Protein AF-A0A4Y2RY20-F1 (afdb_monomer_lite)

Structure (mmCIF, N/CA/C/O backbone):
data_AF-A0A4Y2RY20-F1
#
_entry.id   AF-A0A4Y2RY20-F1
#
loop_
_atom_site.group_PDB
_atom_site.id
_atom_site.type_symbol
_atom_site.label_atom_id
_atom_site.label_alt_id
_atom_site.label_comp_id
_atom_site.label_asym_id
_atom_site.label_entity_id
_atom_site.label_seq_id
_atom_site.pdbx_PDB_ins_code
_atom_site.Cartn_x
_atom_site.Cartn_y
_atom_site.Cartn_z
_atom_site.occupancy
_atom_site.B_iso_or_equiv
_atom_site.auth_seq_id
_atom_site.auth_comp_id
_atom_site.auth_asym_id
_atom_site.auth_atom_id
_atom_site.pdbx_PDB_model_num
ATOM 1 N N . MET A 1 1 ? 4.288 -1.264 4.527 1.00 90.38 1 MET A N 1
ATOM 2 C CA . MET A 1 1 ? 2.886 -1.504 4.934 1.00 90.38 1 MET A CA 1
ATOM 3 C C . MET A 1 1 ? 1.969 -1.221 3.755 1.00 90.38 1 MET A C 1
ATOM 5 O O . MET A 1 1 ? 2.211 -0.251 3.039 1.00 90.38 1 MET A O 1
ATOM 9 N N . LEU A 1 2 ? 0.969 -2.073 3.530 1.00 94.81 2 LEU A N 1
ATOM 10 C CA . LEU A 1 2 ? -0.092 -1.878 2.539 1.00 94.81 2 LEU A CA 1
ATOM 11 C C . LEU A 1 2 ? -1.432 -1.852 3.275 1.00 94.81 2 LEU A C 1
ATOM 13 O O . LEU A 1 2 ? -1.588 -2.555 4.266 1.00 94.81 2 LEU A O 1
ATOM 17 N N . GLY A 1 3 ? -2.389 -1.077 2.776 1.00 95.12 3 GLY A N 1
ATOM 18 C CA . GLY A 1 3 ? -3.746 -1.054 3.317 1.00 95.12 3 GLY A CA 1
ATOM 19 C C . GLY A 1 3 ? -4.757 -0.658 2.253 1.00 95.12 3 GLY A C 1
ATOM 20 O O . GLY A 1 3 ? -4.405 0.002 1.269 1.00 95.12 3 GLY A O 1
ATOM 21 N N . ALA A 1 4 ? -5.997 -1.099 2.411 1.00 95.81 4 ALA A N 1
ATOM 22 C CA . ALA A 1 4 ? -7.142 -0.725 1.585 1.00 95.81 4 ALA A CA 1
ATOM 23 C C . ALA A 1 4 ? -8.408 -0.722 2.442 1.00 95.81 4 ALA A C 1
ATOM 25 O O . ALA A 1 4 ? -8.401 -1.253 3.549 1.00 95.81 4 ALA A O 1
ATOM 26 N N . ASN A 1 5 ? -9.481 -0.135 1.922 1.00 94.94 5 ASN A N 1
ATOM 27 C CA . ASN A 1 5 ? -10.808 -0.300 2.492 1.00 94.94 5 ASN A CA 1
ATOM 28 C C . ASN A 1 5 ? -11.494 -1.569 1.953 1.00 94.94 5 ASN A C 1
ATOM 30 O O . ASN A 1 5 ? -11.115 -2.115 0.915 1.00 94.94 5 ASN A O 1
ATOM 34 N N . MET A 1 6 ? -12.542 -2.000 2.654 1.00 94.00 6 MET A N 1
ATOM 35 C CA . MET A 1 6 ? -13.281 -3.228 2.346 1.00 94.00 6 MET A CA 1
ATOM 36 C C . MET A 1 6 ? -13.921 -3.224 0.952 1.00 94.00 6 MET A C 1
ATOM 38 O O . MET A 1 6 ? -13.935 -4.251 0.283 1.00 94.00 6 MET A O 1
ATOM 42 N N . THR A 1 7 ? -14.398 -2.068 0.475 1.00 91.38 7 THR A N 1
ATOM 43 C CA . THR A 1 7 ? -14.981 -1.945 -0.874 1.00 91.38 7 THR A CA 1
ATOM 44 C C . THR A 1 7 ? -13.935 -1.999 -1.989 1.00 91.38 7 THR A C 1
ATOM 46 O O . THR A 1 7 ? -14.285 -2.054 -3.161 1.00 91.38 7 THR A O 1
ATOM 49 N N . GLY A 1 8 ? -12.644 -1.982 -1.651 1.00 91.75 8 GLY A N 1
ATOM 50 C CA . GLY A 1 8 ? -11.529 -2.077 -2.587 1.00 91.75 8 GLY A CA 1
ATOM 51 C C . GLY A 1 8 ? -11.156 -0.773 -3.293 1.00 91.75 8 GLY A C 1
ATOM 52 O O . GLY A 1 8 ? -9.989 -0.640 -3.665 1.00 91.75 8 GLY A O 1
ATOM 53 N N . HIS A 1 9 ? -12.087 0.181 -3.406 1.00 90.75 9 HIS A N 1
ATOM 54 C CA . HIS A 1 9 ? -11.918 1.452 -4.126 1.00 90.75 9 HIS A CA 1
ATOM 55 C C . HIS A 1 9 ? -10.827 2.357 -3.546 1.00 90.75 9 HIS A C 1
ATOM 57 O O . HIS A 1 9 ? -10.185 3.116 -4.270 1.00 90.75 9 HIS A O 1
ATOM 63 N N . GLN A 1 10 ? -10.605 2.310 -2.230 1.00 93.50 10 GLN A N 1
ATOM 64 C CA . GLN A 1 10 ? -9.591 3.132 -1.585 1.00 93.50 10 GLN A CA 1
ATOM 65 C C . GLN A 1 10 ? -8.396 2.282 -1.181 1.00 93.50 10 GLN A C 1
ATOM 67 O O . GLN A 1 10 ? -8.481 1.405 -0.323 1.00 93.50 10 GLN A O 1
ATOM 72 N N . LYS A 1 11 ? -7.238 2.619 -1.744 1.00 95.50 11 LYS A N 1
ATOM 73 C CA . LYS A 1 11 ? -5.944 2.070 -1.346 1.00 95.50 11 LYS A CA 1
ATOM 74 C C . LYS A 1 11 ? -5.188 3.123 -0.544 1.00 95.50 11 LYS A C 1
ATOM 76 O O . LYS A 1 11 ? -5.109 4.286 -0.939 1.00 95.50 11 LYS A O 1
ATOM 81 N N . LEU A 1 12 ? -4.637 2.726 0.598 1.00 94.88 12 LEU A N 1
ATOM 82 C CA . LEU A 1 12 ? -3.721 3.573 1.348 1.00 94.88 12 LEU A CA 1
ATOM 83 C C . LEU A 1 12 ? -2.380 3.636 0.622 1.00 94.88 12 LEU A C 1
ATOM 85 O O . LEU A 1 12 ? -1.919 2.651 0.035 1.00 94.88 12 LEU A O 1
ATOM 89 N N . LYS A 1 13 ? -1.753 4.809 0.700 1.00 94.81 13 LYS A N 1
ATOM 90 C CA . LYS A 1 13 ? -0.417 5.042 0.164 1.00 94.81 13 LYS A CA 1
ATOM 91 C C . LYS A 1 13 ? 0.562 4.059 0.827 1.00 94.81 13 LYS A C 1
ATOM 93 O O . LYS A 1 13 ? 0.587 4.002 2.058 1.00 94.81 13 LYS A O 1
ATOM 98 N N . PRO A 1 14 ? 1.341 3.271 0.061 1.00 95.88 14 PRO A N 1
ATOM 99 C CA . PRO A 1 14 ? 2.291 2.330 0.642 1.00 95.88 14 PRO A CA 1
ATOM 100 C C . PRO A 1 14 ? 3.293 3.022 1.557 1.00 95.88 14 PRO A C 1
ATOM 102 O O . PRO A 1 14 ? 3.792 4.091 1.216 1.00 95.88 14 PRO A O 1
ATOM 105 N N . LEU A 1 15 ? 3.637 2.374 2.667 1.00 96.00 15 LEU A N 1
ATOM 106 C CA . LEU A 1 15 ? 4.779 2.752 3.498 1.00 96.00 15 LEU A CA 1
ATOM 107 C C . LEU A 1 15 ? 5.978 1.860 3.171 1.00 96.00 15 LEU A C 1
ATOM 109 O O . LEU A 1 15 ? 5.889 0.634 3.304 1.00 96.00 15 LEU A O 1
ATOM 113 N N . VAL A 1 16 ? 7.093 2.478 2.792 1.00 95.56 16 VAL A N 1
ATOM 114 C CA . VAL A 1 16 ? 8.383 1.840 2.514 1.00 95.56 16 VAL A CA 1
ATOM 115 C C . VAL A 1 16 ? 9.371 2.218 3.613 1.00 95.56 16 VAL A C 1
ATOM 117 O O . VAL A 1 16 ? 9.541 3.395 3.910 1.00 95.56 16 VAL A O 1
ATOM 120 N N . VAL A 1 17 ? 10.045 1.227 4.198 1.00 94.94 17 VAL A N 1
ATOM 121 C CA . VAL A 1 17 ? 11.107 1.457 5.187 1.00 94.94 17 VAL A CA 1
ATOM 122 C C . VAL A 1 17 ? 12.454 1.130 4.552 1.00 94.94 17 VAL A C 1
ATOM 124 O O . VAL A 1 17 ? 12.669 0.006 4.096 1.00 94.94 17 VAL A O 1
ATOM 127 N N . GLY A 1 18 ? 13.352 2.110 4.485 1.00 93.94 18 GLY A N 1
ATOM 128 C CA . GLY A 1 18 ? 14.710 1.930 3.967 1.00 93.94 18 GLY A CA 1
ATOM 129 C C . GLY A 1 18 ? 15.788 2.104 5.037 1.00 93.94 18 GLY A C 1
ATOM 130 O O . GLY A 1 18 ? 15.498 2.427 6.183 1.00 93.94 18 GLY A O 1
ATOM 131 N N . ARG A 1 19 ? 17.060 1.896 4.668 1.00 91.38 19 ARG A N 1
ATOM 132 C CA . ARG A 1 19 ? 18.196 2.005 5.613 1.00 91.38 19 ARG A CA 1
ATOM 133 C C . ARG A 1 19 ? 18.652 3.430 5.881 1.00 91.38 19 ARG A C 1
ATOM 135 O O . ARG A 1 19 ? 19.180 3.714 6.950 1.00 91.38 19 ARG A O 1
ATOM 142 N N . SER A 1 20 ? 18.517 4.294 4.884 1.00 90.31 20 SER A N 1
ATOM 143 C CA . SER A 1 20 ? 19.047 5.655 4.912 1.00 90.31 20 SER A CA 1
ATOM 144 C C . SER A 1 20 ? 17.904 6.651 4.972 1.00 90.31 20 SER A C 1
ATOM 146 O O . SER A 1 20 ? 16.900 6.455 4.293 1.00 90.31 20 SER A O 1
ATOM 148 N N . GLU A 1 21 ? 18.085 7.734 5.720 1.00 85.44 21 GLU A N 1
ATOM 149 C CA . GLU A 1 21 ? 17.124 8.841 5.778 1.00 85.44 21 GLU A CA 1
ATOM 150 C C . GLU A 1 21 ? 16.896 9.460 4.400 1.00 85.44 21 GLU A C 1
ATOM 152 O O . GLU A 1 21 ? 15.773 9.545 3.914 1.00 85.44 21 GLU A O 1
ATOM 157 N N . ILE A 1 22 ? 18.000 9.809 3.734 1.00 85.50 22 ILE A N 1
ATOM 158 C CA . ILE A 1 22 ? 18.004 10.423 2.410 1.00 85.50 22 ILE A CA 1
ATOM 159 C C . ILE A 1 22 ? 18.940 9.605 1.515 1.00 85.50 22 ILE A C 1
ATOM 161 O O . ILE A 1 22 ? 20.130 9.907 1.386 1.00 85.50 22 ILE A O 1
ATOM 165 N N . PRO A 1 23 ? 18.439 8.517 0.905 1.00 88.38 23 PRO A N 1
ATOM 166 C CA . PRO A 1 23 ? 19.171 7.789 -0.118 1.00 88.38 23 PRO A CA 1
ATOM 167 C C . PRO A 1 23 ? 19.642 8.743 -1.219 1.00 88.38 23 PRO A C 1
ATOM 169 O O . PRO A 1 23 ? 18.878 9.585 -1.684 1.00 88.38 23 PRO A O 1
ATOM 172 N N . ARG A 1 24 ? 20.872 8.565 -1.719 1.00 88.81 24 ARG A N 1
ATOM 173 C CA . ARG A 1 24 ? 21.436 9.418 -2.790 1.00 88.81 24 ARG A CA 1
ATOM 174 C C . ARG A 1 24 ? 20.514 9.544 -4.011 1.00 88.81 24 ARG A C 1
ATOM 176 O O . ARG A 1 24 ? 20.433 10.606 -4.618 1.00 88.81 24 ARG A O 1
ATOM 183 N N . CYS A 1 25 ? 19.780 8.480 -4.339 1.00 88.81 25 CYS A N 1
ATOM 184 C CA . CYS A 1 25 ? 18.824 8.462 -5.449 1.00 88.81 25 CYS A CA 1
ATOM 185 C C . CYS A 1 25 ? 17.572 9.340 -5.241 1.00 88.81 25 CYS A C 1
ATOM 187 O O . CYS A 1 25 ? 16.826 9.544 -6.196 1.00 88.81 25 CYS A O 1
ATOM 189 N N . PHE A 1 26 ? 17.338 9.878 -4.038 1.00 89.06 26 PHE A N 1
ATOM 190 C CA . PHE A 1 26 ? 16.243 10.814 -3.748 1.00 89.06 26 PHE A CA 1
ATOM 191 C C . PHE A 1 26 ? 16.654 12.280 -3.904 1.00 89.06 26 PHE A C 1
ATOM 193 O O . PHE A 1 26 ? 15.811 13.162 -3.752 1.00 89.06 26 PHE A O 1
ATOM 200 N N . LYS A 1 27 ? 17.920 12.575 -4.229 1.00 85.56 27 LYS A N 1
ATOM 201 C CA . LYS A 1 27 ? 18.372 13.954 -4.446 1.00 85.56 27 LYS A CA 1
ATOM 202 C C . LYS A 1 27 ? 17.482 14.643 -5.493 1.00 85.56 27 LYS A C 1
ATOM 204 O O . LYS A 1 27 ? 17.311 14.136 -6.600 1.00 85.56 27 LYS A O 1
ATOM 209 N N . GLY A 1 28 ? 16.897 15.783 -5.120 1.00 81.38 28 GLY A N 1
ATOM 210 C CA . GLY A 1 28 ? 15.990 16.565 -5.970 1.00 81.38 28 GLY A CA 1
ATOM 211 C C . GLY A 1 28 ? 14.544 16.051 -6.054 1.00 81.38 28 GLY A C 1
ATOM 212 O O . GLY A 1 28 ? 13.738 16.646 -6.767 1.00 81.38 28 GLY A O 1
ATOM 213 N N . ALA A 1 29 ? 14.178 14.978 -5.345 1.00 79.56 29 ALA A N 1
ATOM 214 C CA . ALA A 1 29 ? 12.787 14.542 -5.255 1.00 79.56 29 ALA A CA 1
ATOM 215 C C . ALA A 1 29 ? 12.015 15.455 -4.288 1.00 79.56 29 ALA A C 1
ATOM 217 O O . ALA A 1 29 ? 12.302 15.479 -3.096 1.00 79.56 29 ALA A O 1
ATOM 218 N N . LYS A 1 30 ? 11.029 16.204 -4.800 1.00 74.94 30 LYS A N 1
ATOM 219 C CA . LYS A 1 30 ? 10.181 17.083 -3.973 1.00 74.94 30 LYS A CA 1
ATOM 220 C C . LYS A 1 30 ? 9.113 16.307 -3.201 1.00 74.94 30 LYS A C 1
ATOM 222 O O . LYS A 1 30 ? 8.825 16.645 -2.065 1.00 74.94 30 LYS A O 1
ATOM 227 N N . ASN A 1 31 ? 8.548 15.270 -3.820 1.00 82.94 31 ASN A N 1
ATOM 228 C CA . ASN A 1 31 ? 7.517 14.415 -3.240 1.00 82.94 31 ASN A CA 1
ATOM 229 C C . ASN A 1 31 ? 7.736 12.966 -3.681 1.00 82.94 31 ASN A C 1
ATOM 231 O O . ASN A 1 31 ? 8.028 12.707 -4.850 1.00 82.94 31 ASN A O 1
ATOM 235 N N . LEU A 1 32 ? 7.579 12.024 -2.752 1.00 87.44 32 LEU A N 1
ATOM 236 C CA . LEU A 1 32 ? 7.589 10.594 -3.051 1.00 87.44 32 LEU A CA 1
ATOM 237 C C . LEU A 1 32 ? 6.159 10.093 -3.276 1.00 87.44 32 LEU A C 1
ATOM 239 O O . LEU A 1 32 ? 5.221 10.500 -2.588 1.00 87.44 32 LEU A O 1
ATOM 243 N N . GLU A 1 33 ? 5.999 9.163 -4.216 1.00 90.88 33 GLU A N 1
ATOM 244 C CA . GLU A 1 33 ? 4.719 8.500 -4.515 1.00 90.88 33 GLU A CA 1
ATOM 245 C C . GLU A 1 33 ? 4.288 7.510 -3.418 1.00 90.88 33 GLU A C 1
ATOM 247 O O . GLU A 1 33 ? 3.153 7.043 -3.394 1.00 90.88 33 GLU A O 1
ATOM 252 N N . VAL A 1 34 ? 5.177 7.243 -2.461 1.00 94.38 34 VAL A N 1
ATOM 253 C CA . VAL A 1 34 ? 4.955 6.418 -1.267 1.00 94.38 34 VAL A CA 1
ATOM 254 C C . VAL A 1 34 ? 5.216 7.240 -0.007 1.00 94.38 34 VAL A C 1
ATOM 25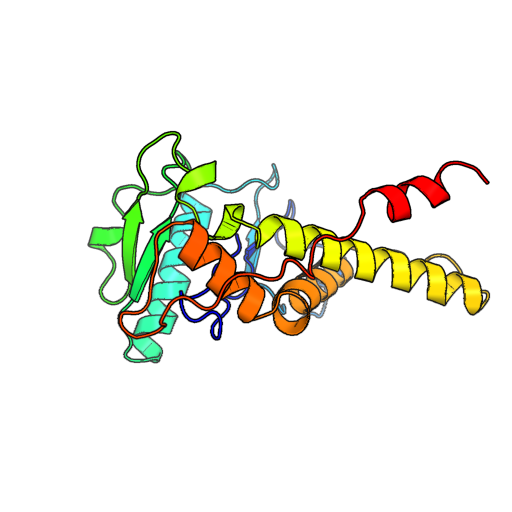6 O O . VAL A 1 34 ? 5.788 8.331 -0.076 1.00 94.38 34 VAL A O 1
ATOM 259 N N . ASP A 1 35 ? 4.797 6.726 1.140 1.00 94.31 35 ASP A N 1
ATOM 260 C CA . ASP A 1 35 ? 5.351 7.153 2.418 1.00 94.31 35 ASP A CA 1
ATOM 261 C C . ASP A 1 35 ? 6.675 6.429 2.651 1.00 94.31 35 ASP A C 1
ATOM 263 O O . ASP A 1 35 ? 6.809 5.246 2.333 1.00 94.31 35 ASP A O 1
ATOM 267 N N . TYR A 1 36 ? 7.667 7.148 3.166 1.00 94.25 36 TYR A N 1
ATOM 268 C CA . TYR A 1 36 ? 9.003 6.618 3.399 1.00 94.25 36 TYR A CA 1
ATOM 269 C C . TYR A 1 36 ? 9.436 6.906 4.831 1.00 94.25 36 TYR A C 1
ATOM 271 O O . TYR A 1 36 ? 9.300 8.036 5.302 1.00 94.25 36 TYR A O 1
ATOM 279 N N . ASP A 1 37 ? 9.966 5.887 5.495 1.00 94.06 37 ASP A N 1
ATOM 280 C CA . ASP A 1 37 ? 10.635 6.027 6.783 1.00 94.06 37 ASP A CA 1
ATOM 281 C C . ASP A 1 37 ? 11.958 5.257 6.784 1.00 94.06 37 ASP A C 1
ATOM 283 O O . ASP A 1 37 ? 12.252 4.487 5.862 1.00 94.06 37 ASP A O 1
ATOM 287 N N . LEU A 1 38 ? 12.769 5.467 7.816 1.00 93.12 38 LEU A N 1
ATOM 288 C CA . LEU A 1 38 ? 14.082 4.847 7.924 1.00 93.12 38 LEU A CA 1
ATOM 289 C C . LEU A 1 38 ? 14.186 3.919 9.126 1.00 93.12 38 LEU A C 1
ATOM 291 O O . LEU A 1 38 ? 13.691 4.188 10.216 1.00 93.12 38 LEU A O 1
ATOM 295 N N . ASN A 1 39 ? 14.937 2.845 8.935 1.00 92.19 39 ASN A N 1
ATOM 296 C CA . ASN A 1 39 ? 15.442 2.014 10.006 1.00 92.19 39 ASN A CA 1
ATOM 297 C C . ASN A 1 39 ? 16.728 1.335 9.542 1.00 92.19 39 ASN A C 1
ATOM 299 O O . ASN A 1 39 ? 16.758 0.778 8.447 1.00 92.19 39 ASN A O 1
ATOM 303 N N . LYS A 1 40 ? 17.775 1.291 10.374 1.00 88.50 40 LYS A N 1
ATOM 304 C CA . LYS A 1 40 ? 19.069 0.676 10.006 1.00 88.50 40 LYS A CA 1
ATOM 305 C C . LYS A 1 40 ? 18.926 -0.772 9.511 1.00 88.50 40 LYS A C 1
ATOM 307 O O . LYS A 1 40 ? 19.698 -1.207 8.660 1.00 88.50 40 LYS A O 1
ATOM 312 N N . LYS A 1 41 ? 17.920 -1.495 10.014 1.00 89.50 41 LYS A N 1
ATOM 313 C CA . LYS A 1 41 ? 17.593 -2.881 9.642 1.00 89.50 41 LYS A CA 1
ATOM 314 C C . LYS A 1 41 ? 16.524 -3.011 8.535 1.00 89.50 41 LYS A C 1
ATOM 316 O O . LYS A 1 41 ? 16.217 -4.126 8.139 1.00 89.50 41 LYS A O 1
ATOM 321 N N . SER A 1 42 ? 15.956 -1.909 8.033 1.00 87.31 42 SER A N 1
ATOM 322 C CA . SER A 1 42 ? 14.877 -1.878 7.017 1.00 87.31 42 SER A CA 1
ATOM 323 C C . SER A 1 42 ? 13.591 -2.646 7.354 1.00 87.31 42 SER A C 1
ATOM 325 O O . SER A 1 42 ? 12.819 -2.996 6.466 1.00 87.31 42 SER A O 1
ATOM 327 N N . TRP A 1 43 ? 13.347 -2.916 8.628 1.00 89.00 43 TRP A N 1
ATOM 328 C CA . TRP A 1 43 ? 12.121 -3.534 9.137 1.00 89.00 43 TRP A CA 1
ATOM 329 C C . TRP A 1 43 ? 11.216 -2.513 9.845 1.00 89.00 43 TRP A C 1
ATOM 331 O O . TRP A 1 43 ? 11.661 -1.422 10.227 1.00 89.00 43 TRP A O 1
ATOM 341 N N . MET A 1 44 ? 9.938 -2.870 9.987 1.00 89.62 44 MET A N 1
ATOM 342 C CA . MET A 1 44 ? 8.943 -2.085 10.722 1.00 89.62 44 MET A CA 1
ATOM 343 C C . MET A 1 44 ? 9.318 -1.986 12.207 1.00 89.62 44 MET A C 1
ATOM 345 O O . MET A 1 44 ? 9.966 -2.878 12.742 1.00 89.62 44 MET A O 1
ATOM 349 N N . THR A 1 45 ? 8.911 -0.907 12.872 1.00 91.38 45 THR A N 1
ATOM 350 C CA . THR A 1 45 ? 8.980 -0.765 14.336 1.00 91.38 45 THR A CA 1
ATOM 351 C C . THR A 1 45 ? 7.696 -0.133 14.850 1.00 91.38 45 THR A C 1
ATOM 353 O O . THR A 1 45 ? 6.973 0.504 14.080 1.00 91.38 45 THR A O 1
ATOM 356 N N . SER A 1 46 ? 7.461 -0.229 16.159 1.00 89.12 46 SER A N 1
ATOM 357 C CA . SER A 1 46 ? 6.357 0.462 16.838 1.00 89.12 46 SER A CA 1
ATOM 358 C C . SER A 1 46 ? 6.354 1.963 16.601 1.00 89.12 46 SER A C 1
ATOM 360 O O . SER A 1 46 ? 5.318 2.507 16.235 1.00 89.12 46 SER A O 1
ATOM 362 N N . GLY A 1 47 ? 7.510 2.625 16.693 1.00 90.56 47 GLY A N 1
ATOM 363 C CA . GLY A 1 47 ? 7.611 4.061 16.420 1.00 90.56 47 GLY A CA 1
ATOM 364 C C . GLY A 1 47 ? 7.270 4.433 14.971 1.00 90.56 47 GLY A C 1
ATOM 365 O O . GLY A 1 47 ? 6.585 5.426 14.732 1.00 90.56 47 GLY A O 1
ATOM 366 N N . ILE A 1 48 ? 7.694 3.621 13.993 1.00 92.50 48 ILE A N 1
ATOM 367 C CA . ILE A 1 48 ? 7.353 3.847 12.578 1.00 92.50 48 ILE A CA 1
ATOM 368 C C . ILE A 1 48 ? 5.854 3.619 12.350 1.00 92.50 48 ILE A C 1
ATOM 370 O O . ILE A 1 48 ? 5.207 4.408 11.658 1.00 92.50 48 ILE A O 1
ATOM 374 N N . CYS A 1 49 ? 5.290 2.566 12.947 1.00 91.56 49 CYS A N 1
ATOM 375 C CA . CYS A 1 49 ? 3.860 2.294 12.880 1.00 91.56 49 CYS A CA 1
ATOM 376 C C . CYS A 1 49 ? 3.047 3.435 13.507 1.00 91.56 49 CYS A C 1
ATOM 378 O O . CYS A 1 49 ? 2.116 3.929 12.875 1.00 91.56 49 CYS A O 1
ATOM 380 N N . GLU A 1 50 ? 3.428 3.910 14.697 1.00 91.06 50 GLU A N 1
ATOM 381 C CA . GLU A 1 50 ? 2.757 5.019 15.383 1.00 91.06 50 GLU A CA 1
ATOM 382 C C . GLU A 1 50 ? 2.755 6.285 14.527 1.00 91.06 50 GLU A C 1
ATOM 384 O O . GLU A 1 50 ? 1.705 6.885 14.295 1.00 91.06 50 GLU A O 1
ATOM 389 N N . LYS A 1 51 ? 3.915 6.657 13.978 1.00 92.38 51 LYS A N 1
ATOM 390 C CA . LYS A 1 51 ? 4.042 7.817 13.091 1.00 92.38 51 LYS A CA 1
ATOM 391 C C . LYS A 1 51 ? 3.165 7.689 11.843 1.00 92.38 51 LYS A C 1
ATOM 393 O O . LYS A 1 51 ? 2.575 8.676 11.398 1.00 92.38 51 LYS A O 1
ATOM 398 N N . TRP A 1 52 ? 3.060 6.487 11.278 1.00 94.19 52 TRP A N 1
ATOM 399 C CA . TRP A 1 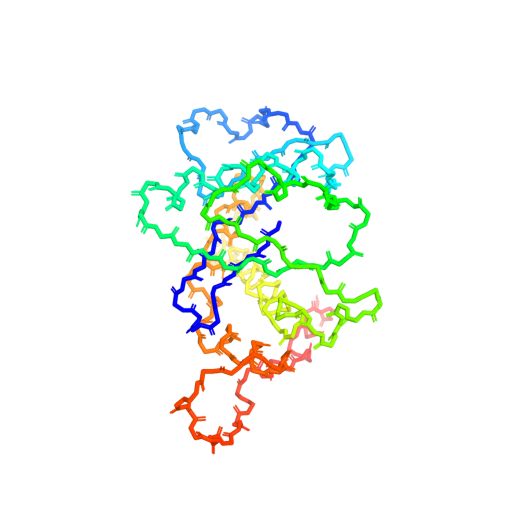52 ? 2.202 6.230 10.125 1.00 94.19 52 TRP A CA 1
ATOM 400 C C . TRP A 1 52 ? 0.710 6.347 10.471 1.00 94.19 52 TRP A C 1
ATOM 402 O O . TRP A 1 52 ? -0.019 7.031 9.751 1.00 94.19 52 TRP A O 1
ATOM 412 N N . VAL A 1 53 ? 0.263 5.777 11.595 1.00 93.44 53 VAL A N 1
ATOM 413 C CA . VAL A 1 53 ? -1.134 5.892 12.054 1.00 93.44 53 VAL A CA 1
ATOM 414 C C . VAL A 1 53 ? -1.484 7.343 12.393 1.00 93.44 53 VAL A C 1
ATOM 416 O O . VAL A 1 53 ? -2.517 7.838 11.956 1.00 93.44 53 VAL A O 1
ATOM 419 N N . GLN A 1 54 ? -0.600 8.090 13.060 1.00 93.06 54 GLN A N 1
ATOM 420 C CA . GLN A 1 54 ? -0.809 9.522 13.323 1.00 93.06 54 GLN A CA 1
ATOM 421 C C . GLN A 1 54 ? -0.942 10.345 12.033 1.00 93.06 54 GLN A C 1
ATOM 423 O O . GLN A 1 54 ? -1.695 11.321 11.972 1.00 93.06 54 GLN A O 1
ATOM 428 N N . LYS A 1 55 ? -0.214 9.973 10.975 1.00 94.38 55 LYS A N 1
ATOM 429 C CA . LYS A 1 55 ? -0.368 10.599 9.659 1.00 94.38 55 LYS A CA 1
ATOM 430 C C . LYS A 1 55 ? -1.723 10.260 9.035 1.00 94.38 55 LYS A C 1
ATOM 432 O O . LYS A 1 55 ? -2.355 11.143 8.452 1.00 94.38 55 LYS A O 1
ATOM 437 N N . LEU A 1 56 ? -2.166 9.009 9.161 1.00 94.75 56 LEU A N 1
ATOM 438 C CA . LEU A 1 56 ? -3.487 8.578 8.714 1.00 94.75 56 LEU A CA 1
ATOM 439 C C . LEU A 1 56 ? -4.598 9.324 9.465 1.00 94.75 56 LEU A C 1
ATOM 441 O O . LEU A 1 56 ? -5.510 9.829 8.822 1.00 94.75 56 LEU A O 1
ATOM 445 N N . GLU A 1 57 ? -4.476 9.486 10.781 1.00 94.94 57 GLU A N 1
ATOM 446 C CA . GLU A 1 57 ? -5.394 10.257 11.627 1.00 94.94 57 GLU A CA 1
ATOM 447 C C . GLU A 1 57 ? -5.544 11.698 11.142 1.00 94.94 57 GLU A C 1
ATOM 449 O O . GLU A 1 57 ? -6.654 12.147 10.872 1.00 94.94 57 GLU A O 1
ATOM 454 N N . LYS A 1 58 ? -4.430 12.411 10.927 1.00 95.50 58 LYS A N 1
ATOM 455 C CA . LYS A 1 58 ? -4.461 13.784 10.391 1.00 95.50 58 LYS A CA 1
ATOM 456 C C . LYS A 1 58 ? -5.198 13.862 9.056 1.00 95.50 58 LYS A C 1
ATOM 458 O O . LYS A 1 58 ? -5.956 14.800 8.823 1.00 95.50 58 LYS A O 1
ATOM 463 N N . ARG A 1 59 ? -4.994 12.868 8.187 1.00 95.75 59 ARG A N 1
ATOM 464 C CA . ARG A 1 59 ? -5.709 12.767 6.913 1.00 95.75 59 ARG A CA 1
ATOM 465 C C . ARG A 1 59 ? -7.206 12.524 7.130 1.00 95.75 59 ARG A C 1
ATOM 467 O O . ARG A 1 59 ? -8.008 13.173 6.474 1.00 95.75 59 ARG A O 1
ATOM 474 N N . MET A 1 60 ? -7.585 11.625 8.036 1.00 96.81 60 MET A N 1
ATOM 475 C CA . MET A 1 60 ? -8.991 11.320 8.321 1.00 96.81 60 MET A CA 1
ATOM 476 C C . MET A 1 60 ? -9.723 12.500 8.971 1.00 96.81 60 MET A C 1
ATOM 478 O O . MET A 1 60 ? -10.877 12.754 8.634 1.00 96.81 60 MET A O 1
ATOM 482 N N . ILE A 1 61 ? -9.042 13.270 9.825 1.00 96.69 61 ILE A N 1
ATOM 483 C CA . ILE A 1 61 ? -9.546 14.542 10.360 1.00 96.69 61 ILE A CA 1
ATOM 484 C C . ILE A 1 61 ? -9.798 15.534 9.219 1.00 96.69 61 ILE A C 1
ATOM 486 O O . ILE A 1 61 ? -10.883 16.101 9.142 1.00 96.69 61 ILE A O 1
ATOM 490 N N . ALA A 1 62 ? -8.830 15.719 8.315 1.00 97.31 62 ALA A N 1
ATOM 491 C CA . ALA A 1 62 ? -8.966 16.638 7.182 1.00 97.31 62 ALA A CA 1
ATOM 492 C C . ALA A 1 62 ? -10.073 16.220 6.195 1.00 97.31 62 ALA A C 1
ATOM 494 O O . ALA A 1 62 ? -10.711 17.072 5.589 1.00 97.31 62 ALA A O 1
ATOM 495 N N . GLU A 1 63 ? -10.315 14.915 6.050 1.00 96.38 63 GLU A N 1
ATOM 496 C CA . GLU A 1 63 ? -11.409 14.354 5.247 1.00 96.38 63 GLU A CA 1
ATOM 497 C C . GLU A 1 63 ? -12.756 14.320 6.004 1.00 96.38 63 GLU A C 1
ATOM 499 O O . GLU A 1 63 ? -13.734 13.803 5.466 1.00 96.38 63 GLU A O 1
ATOM 504 N N . CYS A 1 64 ? -12.826 14.823 7.247 1.00 96.75 64 CYS A N 1
ATOM 505 C CA . CYS A 1 64 ? -14.002 14.740 8.126 1.00 96.75 64 CYS A CA 1
ATOM 506 C C . CYS A 1 64 ? -14.580 13.316 8.233 1.00 96.75 64 CYS A C 1
ATOM 508 O O . CYS A 1 64 ? -15.792 13.115 8.322 1.00 96.75 64 CYS A O 1
ATOM 510 N N . ARG A 1 65 ? -13.705 12.307 8.217 1.00 95.94 65 ARG A N 1
ATOM 511 C CA . ARG A 1 65 ? -14.074 10.896 8.099 1.00 95.94 65 ARG A CA 1
ATOM 512 C C . ARG A 1 65 ? -13.625 10.110 9.317 1.00 95.94 65 ARG A C 1
ATOM 514 O O . ARG A 1 65 ? -12.523 10.327 9.809 1.00 95.94 65 ARG A O 1
ATOM 521 N N . LYS A 1 66 ? -14.453 9.169 9.773 1.00 96.31 66 LYS A N 1
ATOM 522 C CA . LYS A 1 66 ? -14.074 8.181 10.789 1.00 96.31 66 LYS A CA 1
ATOM 523 C C . LYS A 1 66 ? -13.890 6.810 10.154 1.00 96.31 66 LYS A C 1
ATOM 525 O O . LYS A 1 66 ? -14.678 6.433 9.288 1.00 96.31 66 LYS A O 1
ATOM 530 N N . ILE A 1 67 ? -12.858 6.082 10.566 1.00 95.25 67 ILE A N 1
ATOM 531 C CA . ILE A 1 67 ? -12.555 4.743 10.057 1.00 95.25 67 ILE A CA 1
ATOM 532 C C . ILE A 1 67 ? -12.202 3.782 11.193 1.00 95.25 67 ILE A C 1
ATOM 534 O O . ILE A 1 67 ? -11.610 4.175 12.197 1.00 95.25 67 ILE A O 1
ATOM 538 N N . ALA A 1 68 ? -12.512 2.506 10.978 1.00 93.81 68 ALA A N 1
ATOM 539 C CA . ALA A 1 68 ? -11.943 1.399 11.731 1.00 93.81 68 ALA A CA 1
ATOM 540 C C . ALA A 1 68 ? -10.735 0.852 10.958 1.00 93.81 68 ALA A C 1
ATOM 542 O O . ALA A 1 68 ? -10.868 0.467 9.792 1.00 93.81 68 ALA A O 1
ATOM 543 N N . LEU A 1 69 ? -9.562 0.836 11.585 1.00 93.81 69 LEU A N 1
ATOM 544 C CA . LEU A 1 69 ? -8.347 0.262 11.024 1.00 93.81 69 LEU A CA 1
ATOM 545 C C . LEU A 1 69 ? -8.116 -1.116 11.645 1.00 93.81 69 LEU A C 1
ATOM 547 O O . LEU A 1 69 ? -7.949 -1.236 12.851 1.00 93.81 69 LEU A O 1
ATOM 551 N N . VAL A 1 70 ? -8.089 -2.160 10.820 1.00 91.44 70 VAL A N 1
ATOM 552 C CA . VAL A 1 70 ? -7.789 -3.524 11.276 1.00 91.44 70 VAL A CA 1
ATOM 553 C C . VAL A 1 70 ? -6.325 -3.841 10.998 1.00 91.44 70 VAL A C 1
ATOM 555 O O . VAL A 1 70 ? -5.877 -3.738 9.853 1.00 91.44 70 VAL A O 1
ATOM 558 N N . VAL A 1 71 ? -5.595 -4.239 12.037 1.00 88.75 71 VAL A N 1
ATOM 559 C CA . VAL A 1 71 ? -4.157 -4.535 11.992 1.00 88.75 71 VAL A CA 1
ATOM 560 C C . VAL A 1 71 ? -3.896 -5.908 12.615 1.00 88.75 71 VAL A C 1
ATOM 562 O O . VAL A 1 71 ? -4.635 -6.363 13.491 1.00 88.75 71 VAL A O 1
ATOM 565 N N . ASP A 1 72 ? -2.861 -6.605 12.156 1.00 85.12 72 ASP A N 1
ATOM 566 C CA . ASP A 1 72 ? -2.382 -7.812 12.820 1.00 85.12 72 ASP A CA 1
ATOM 567 C C . ASP A 1 72 ? -1.890 -7.529 14.238 1.00 85.12 72 ASP A C 1
ATOM 569 O O . ASP A 1 72 ? -1.453 -6.434 14.581 1.00 85.12 72 ASP A O 1
ATOM 573 N N . ASN A 1 73 ? -1.949 -8.549 15.089 1.00 80.94 73 ASN A N 1
ATOM 574 C CA . ASN A 1 73 ? -1.383 -8.493 16.432 1.00 80.94 73 ASN A CA 1
ATOM 575 C C . ASN A 1 73 ? 0.109 -8.841 16.386 1.00 80.94 73 ASN A C 1
ATOM 577 O O . ASN A 1 73 ? 0.538 -9.918 16.804 1.00 80.94 73 ASN A O 1
ATOM 581 N N . CYS A 1 74 ? 0.871 -7.914 15.810 1.00 79.1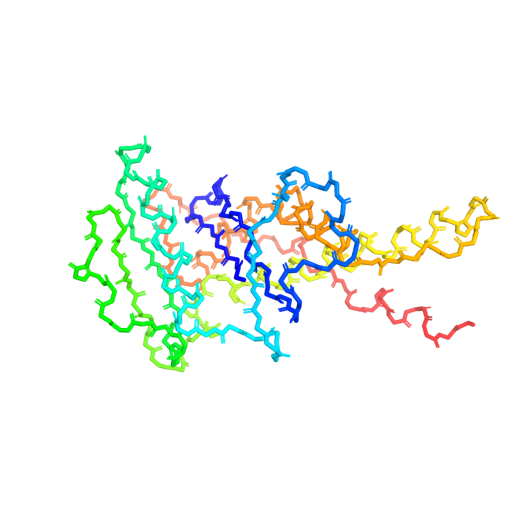9 74 CYS A N 1
ATOM 582 C CA . CYS A 1 74 ? 2.326 -7.932 15.727 1.00 79.19 74 CYS A CA 1
ATOM 583 C C . CYS A 1 74 ? 2.928 -7.104 16.882 1.00 79.19 74 CYS A C 1
ATOM 585 O O . CYS A 1 74 ? 2.388 -6.037 17.193 1.00 79.19 74 CYS A O 1
ATOM 587 N N . PRO A 1 75 ? 4.035 -7.533 17.521 1.00 73.44 75 PRO A N 1
ATOM 588 C CA . PRO A 1 75 ? 4.691 -6.774 18.597 1.00 73.44 75 PRO A CA 1
ATOM 589 C C . PRO A 1 75 ? 5.084 -5.343 18.206 1.00 73.44 75 PRO A C 1
ATOM 591 O O . PRO A 1 75 ? 5.146 -4.450 19.048 1.00 73.44 75 PRO A O 1
ATOM 594 N N . GLU A 1 76 ? 5.341 -5.119 16.921 1.00 71.62 76 GLU A N 1
ATOM 595 C CA . GLU A 1 76 ? 5.656 -3.829 16.326 1.00 71.62 76 GLU A CA 1
ATOM 596 C C . GLU A 1 76 ? 4.440 -2.902 16.212 1.00 71.62 76 GLU A C 1
ATOM 598 O O . GLU A 1 76 ? 4.595 -1.785 15.724 1.00 71.62 76 GLU A O 1
ATOM 603 N N . HIS A 1 77 ? 3.245 -3.304 16.651 1.00 70.56 77 HIS A N 1
ATOM 604 C CA . HIS A 1 77 ? 2.094 -2.412 16.713 1.00 70.56 77 HIS A CA 1
ATOM 605 C C . HIS A 1 77 ? 1.864 -1.868 18.132 1.00 70.56 77 HIS A C 1
ATOM 607 O O . HIS A 1 77 ? 1.776 -2.633 19.098 1.00 70.56 77 HIS A O 1
ATOM 613 N N . PRO A 1 78 ? 1.773 -0.536 18.295 1.00 70.25 78 PRO A N 1
ATOM 614 C CA . PRO A 1 78 ? 1.592 0.088 19.600 1.00 70.25 78 PRO A CA 1
ATOM 615 C C . PRO A 1 78 ? 0.187 -0.177 20.159 1.00 70.25 78 PRO A C 1
ATOM 617 O O . PRO A 1 78 ? -0.810 0.350 19.668 1.00 70.25 78 PRO A O 1
ATOM 620 N N . LYS A 1 79 ? 0.105 -0.946 21.250 1.00 68.56 79 LYS A N 1
ATOM 621 C CA . LYS A 1 79 ? -1.169 -1.366 21.865 1.00 68.56 79 LYS A CA 1
ATOM 622 C C . LYS A 1 79 ? -2.032 -0.215 22.406 1.00 68.56 79 LYS A C 1
ATOM 624 O O . LYS A 1 79 ? -3.240 -0.377 22.528 1.00 68.56 79 LYS A O 1
ATOM 629 N N . GLU A 1 80 ? -1.441 0.945 22.694 1.00 67.94 80 GLU A N 1
ATOM 630 C CA . GLU A 1 80 ? -2.113 2.075 23.363 1.00 67.94 80 GLU 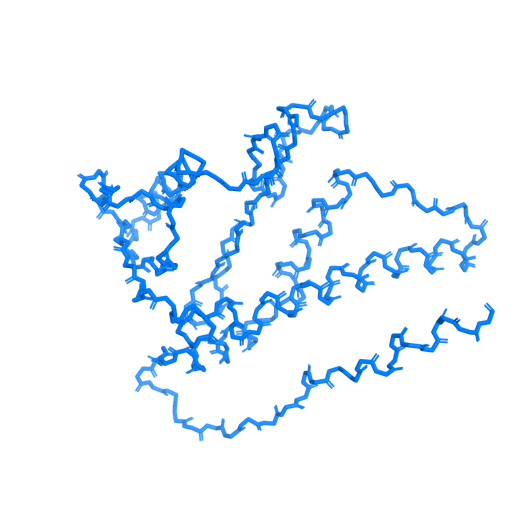A CA 1
ATOM 631 C C . GLU A 1 80 ? -2.339 3.299 22.463 1.00 67.94 80 GLU A C 1
ATOM 633 O O . GLU A 1 80 ? -2.722 4.368 22.939 1.00 67.94 80 GLU A O 1
ATOM 638 N N . ILE A 1 81 ? -2.131 3.180 21.149 1.00 74.56 81 ILE A N 1
ATOM 639 C CA . ILE A 1 81 ? -2.227 4.339 20.251 1.00 74.56 81 ILE A CA 1
ATOM 640 C C . ILE A 1 81 ? -3.632 4.959 20.209 1.00 74.56 81 ILE A C 1
ATOM 642 O O . ILE A 1 81 ? -3.756 6.178 20.101 1.00 74.56 81 ILE A O 1
ATOM 646 N N . ASN A 1 82 ? -4.675 4.142 20.400 1.00 71.25 82 ASN A N 1
ATOM 647 C CA . ASN A 1 82 ? -6.082 4.549 20.357 1.00 71.25 82 ASN A CA 1
ATOM 648 C C . ASN A 1 82 ? -6.424 5.710 21.302 1.00 71.25 82 ASN A C 1
ATOM 650 O O . ASN A 1 82 ? -7.275 6.526 20.967 1.00 71.25 82 ASN A O 1
ATOM 654 N N . GLN A 1 83 ? -5.746 5.841 22.448 1.00 72.12 83 GLN A N 1
ATOM 655 C CA . GLN A 1 83 ? -6.023 6.920 23.410 1.00 72.12 83 GLN A CA 1
ATOM 656 C C . GLN A 1 83 ? -5.734 8.323 22.845 1.00 72.12 83 GLN A C 1
ATOM 658 O O . GLN A 1 83 ? -6.203 9.322 23.386 1.00 72.12 83 GLN A O 1
ATOM 663 N N . LYS A 1 84 ? -4.964 8.409 21.753 1.00 77.88 84 LYS A N 1
ATOM 664 C CA . LYS A 1 84 ? -4.557 9.662 21.106 1.00 77.88 84 LYS A CA 1
ATOM 665 C C . LYS A 1 84 ? -5.316 9.950 19.803 1.00 77.88 84 LYS A C 1
ATOM 667 O O . LYS A 1 84 ? -5.080 10.998 19.202 1.00 77.88 84 LYS A O 1
ATOM 672 N N . LEU A 1 85 ? -6.184 9.043 19.345 1.00 88.12 85 LEU A N 1
ATOM 673 C CA . LEU A 1 85 ? -6.855 9.119 18.041 1.00 88.12 85 LEU A CA 1
ATOM 674 C C . LEU A 1 85 ? -8.344 9.455 18.210 1.00 88.12 85 LEU A C 1
ATOM 676 O O . LEU A 1 85 ? -8.995 8.997 19.145 1.00 88.12 85 LEU A O 1
ATOM 680 N N . LYS A 1 86 ? -8.892 10.271 17.305 1.00 91.69 86 LYS A N 1
ATOM 681 C CA . LYS A 1 86 ? -10.305 10.689 17.294 1.00 91.69 86 LYS A CA 1
ATOM 682 C C . LYS A 1 86 ? -11.073 10.116 16.105 1.00 91.69 86 LYS A C 1
ATOM 684 O O . LYS A 1 86 ? -12.265 9.822 16.228 1.00 91.69 86 LYS A O 1
ATOM 689 N N . ASN A 1 87 ? -10.414 10.000 14.955 1.00 95.25 87 ASN A N 1
ATOM 690 C CA . ASN A 1 87 ? -11.038 9.633 13.687 1.00 95.25 87 ASN A CA 1
ATOM 691 C C . ASN A 1 87 ? -10.616 8.247 13.183 1.00 95.25 87 ASN A C 1
ATOM 693 O O . ASN A 1 87 ? -11.331 7.647 12.383 1.00 95.25 87 ASN A O 1
ATOM 697 N N . VAL A 1 88 ? -9.496 7.719 13.658 1.00 94.81 88 VAL A N 1
ATOM 698 C CA . VAL A 1 88 ? -9.032 6.356 13.414 1.00 94.81 88 VAL A CA 1
ATOM 699 C C . VAL A 1 88 ? -9.205 5.547 14.696 1.00 94.81 88 VAL A C 1
ATOM 701 O O . VAL A 1 88 ? -8.751 5.954 15.762 1.00 94.81 88 VAL A O 1
ATOM 704 N N . THR A 1 89 ? -9.882 4.408 14.600 1.00 93.06 89 THR A N 1
ATOM 705 C CA . THR A 1 89 ? -10.000 3.437 15.694 1.00 93.06 89 THR A CA 1
ATOM 706 C C . THR A 1 89 ? -9.332 2.137 15.279 1.00 93.06 89 THR A C 1
ATOM 708 O O . THR A 1 89 ? -9.773 1.506 14.317 1.00 93.06 89 THR A O 1
ATOM 711 N N . ASP A 1 90 ? -8.292 1.733 16.002 1.00 88.62 90 ASP A N 1
ATOM 712 C CA . ASP A 1 90 ? -7.510 0.543 15.684 1.00 88.62 90 ASP A CA 1
ATOM 713 C C . ASP A 1 90 ? -8.091 -0.701 16.361 1.00 88.62 90 ASP A C 1
ATOM 715 O O . ASP A 1 90 ? -8.352 -0.714 17.569 1.00 88.62 90 ASP A O 1
ATOM 719 N N . PHE A 1 91 ? -8.237 -1.767 15.577 1.00 88.94 91 PHE A N 1
ATOM 720 C CA . PHE A 1 91 ? -8.659 -3.094 16.004 1.00 88.94 91 PHE A CA 1
ATOM 721 C C . PHE A 1 91 ? -7.565 -4.110 15.685 1.00 88.94 91 PHE A C 1
ATOM 723 O O . PHE A 1 91 ? -7.149 -4.259 14.533 1.00 88.94 91 PHE A O 1
ATOM 730 N N . TYR A 1 92 ? -7.133 -4.841 16.708 1.00 87.94 92 TYR A N 1
ATOM 731 C CA . TYR A 1 92 ? -6.126 -5.885 16.577 1.00 87.94 92 TYR A CA 1
ATOM 732 C C . TYR A 1 92 ? -6.776 -7.245 16.357 1.00 87.94 92 TYR A C 1
ATOM 734 O O . TYR A 1 92 ? -7.659 -7.654 17.112 1.00 87.94 92 TYR A O 1
ATOM 742 N N . LEU A 1 93 ? -6.317 -7.963 15.333 1.00 88.19 93 LEU A N 1
ATOM 743 C CA . LEU A 1 93 ? -6.726 -9.347 15.107 1.00 88.19 93 LEU A CA 1
ATOM 744 C C . LEU A 1 93 ? -6.216 -10.266 16.232 1.00 88.19 93 LEU A C 1
ATOM 746 O O . LEU A 1 93 ? -5.178 -9.990 16.829 1.00 88.19 93 LEU A O 1
ATOM 750 N N . PRO A 1 94 ? -6.878 -11.397 16.521 1.00 85.56 94 PRO A N 1
ATOM 751 C CA . PRO A 1 94 ? -6.357 -12.362 17.484 1.00 85.56 94 PRO A CA 1
ATOM 752 C C . PRO A 1 94 ? -4.971 -12.886 17.082 1.00 85.56 94 PRO A C 1
ATOM 754 O O . PRO A 1 94 ? -4.633 -12.984 15.898 1.00 85.56 94 PRO A O 1
ATOM 757 N N . GLN A 1 95 ? -4.157 -13.264 18.068 1.00 81.31 95 GLN A N 1
ATOM 758 C CA . GLN A 1 95 ? -2.821 -13.800 17.803 1.00 81.31 95 GLN A CA 1
ATOM 759 C C . GLN A 1 95 ? -2.888 -15.055 16.913 1.00 81.31 95 GLN A C 1
ATOM 761 O O . GLN A 1 95 ? -3.818 -15.850 17.023 1.00 81.31 95 GLN A O 1
ATOM 766 N N . ASN A 1 96 ? -1.896 -15.238 16.035 1.00 79.25 96 ASN A N 1
ATOM 767 C CA . ASN A 1 96 ? -1.773 -16.390 15.126 1.00 79.25 96 ASN A CA 1
ATOM 768 C C . ASN A 1 96 ? -2.927 -16.567 14.119 1.00 79.25 96 ASN A C 1
ATOM 770 O O . ASN A 1 96 ? -3.065 -17.634 13.523 1.00 79.25 96 ASN A O 1
ATOM 774 N N . THR A 1 97 ? -3.746 -15.535 13.890 1.00 79.75 97 THR A N 1
ATOM 775 C CA . THR A 1 97 ? -4.851 -15.594 12.915 1.00 79.75 97 THR A CA 1
ATOM 776 C C . THR A 1 97 ? -4.579 -14.848 11.614 1.00 79.75 97 THR A C 1
ATOM 778 O O . THR A 1 97 ? -5.401 -14.911 10.704 1.00 79.75 97 THR A O 1
ATOM 781 N N . THR A 1 98 ? -3.418 -14.198 11.493 1.00 77.25 98 THR A N 1
ATOM 782 C CA . THR A 1 98 ? -2.999 -13.360 10.360 1.00 77.25 98 THR A CA 1
ATOM 783 C C . THR A 1 98 ? -3.325 -13.978 8.998 1.00 77.25 98 THR A C 1
ATOM 785 O O . THR A 1 98 ? -4.059 -13.389 8.212 1.00 77.25 98 THR A O 1
ATOM 788 N N . SER A 1 99 ? -2.903 -15.220 8.749 1.00 78.75 99 SER A N 1
ATOM 789 C CA . SER A 1 99 ? -3.121 -15.889 7.458 1.00 78.75 99 SER A CA 1
ATOM 790 C C . SER A 1 99 ? -4.591 -16.121 7.096 1.00 78.75 99 SER A C 1
ATOM 792 O O . SER A 1 99 ? -4.898 -16.309 5.923 1.00 78.75 99 SER A O 1
ATOM 794 N N . LYS A 1 100 ? -5.496 -16.130 8.083 1.00 83.38 100 LYS A N 1
ATOM 795 C CA . LYS A 1 100 ? -6.930 -16.379 7.890 1.00 83.38 100 LYS A CA 1
ATOM 796 C C . LYS A 1 100 ? -7.749 -15.094 7.936 1.00 83.38 100 LYS A C 1
ATOM 798 O O . LYS A 1 100 ? -8.615 -14.904 7.091 1.00 83.38 100 LYS A O 1
ATOM 803 N N . LEU A 1 101 ? -7.478 -14.222 8.901 1.00 88.31 101 LEU A N 1
ATOM 804 C CA . LEU A 1 101 ? -8.324 -13.070 9.205 1.00 88.31 101 LEU A CA 1
ATOM 805 C C . LEU A 1 101 ? -7.779 -11.746 8.670 1.00 88.31 101 LEU A C 1
ATOM 807 O O . LEU A 1 101 ? -8.512 -10.764 8.674 1.00 88.31 101 LEU A O 1
ATOM 811 N N . GLN A 1 102 ? -6.527 -11.679 8.204 1.00 91.31 102 GLN A N 1
ATOM 812 C CA . GLN A 1 102 ? -5.975 -10.439 7.662 1.00 91.31 102 GLN A CA 1
ATOM 813 C C . GLN A 1 102 ? -6.249 -10.338 6.154 1.00 91.31 102 GLN A C 1
ATOM 815 O O . GLN A 1 102 ? -5.661 -11.088 5.369 1.00 91.31 102 GLN A O 1
ATOM 820 N N . PRO A 1 103 ? -7.063 -9.364 5.694 1.00 92.62 103 PRO A N 1
ATOM 821 C CA . PRO A 1 103 ? -7.384 -9.222 4.273 1.00 92.62 103 PRO A CA 1
ATOM 822 C C . PRO A 1 103 ? -6.149 -9.049 3.389 1.00 92.62 103 PRO A C 1
ATOM 824 O O . PRO A 1 103 ? -6.115 -9.504 2.251 1.00 92.62 103 PRO A O 1
ATOM 827 N N . MET A 1 104 ? -5.100 -8.394 3.892 1.00 94.62 104 MET A N 1
ATOM 828 C CA . MET A 1 104 ? -3.894 -8.170 3.092 1.00 94.62 104 MET A CA 1
ATOM 829 C C . MET A 1 104 ? -3.152 -9.477 2.768 1.00 94.62 104 MET A C 1
ATOM 831 O O . MET A 1 104 ? -2.581 -9.589 1.677 1.00 94.62 104 MET A O 1
ATOM 835 N N . ASP A 1 105 ? -3.230 -10.477 3.648 1.00 93.12 105 ASP A N 1
ATOM 836 C CA . ASP A 1 105 ? -2.652 -11.807 3.433 1.00 93.12 105 ASP A CA 1
ATOM 837 C C . ASP A 1 105 ? -3.565 -12.740 2.629 1.00 93.12 105 ASP A C 1
ATOM 839 O O . ASP A 1 105 ? -3.079 -13.674 1.995 1.00 93.12 105 ASP A O 1
ATOM 843 N N . GLN A 1 106 ? -4.855 -12.413 2.503 1.00 92.75 106 GLN A N 1
ATOM 844 C CA . GLN A 1 106 ? -5.834 -13.142 1.682 1.00 92.75 106 GLN A CA 1
ATOM 845 C C . GLN A 1 106 ? -5.725 -12.875 0.167 1.00 92.75 106 GLN A C 1
ATOM 847 O O . GLN A 1 106 ? -6.698 -12.988 -0.583 1.00 92.75 106 GLN A O 1
ATOM 852 N N . GLY A 1 107 ? -4.539 -12.498 -0.317 1.00 91.50 107 GLY A N 1
ATOM 853 C CA . GLY A 1 107 ? -4.235 -12.385 -1.748 1.00 91.50 107 GLY A CA 1
ATOM 854 C C . GLY A 1 107 ? -3.734 -11.019 -2.210 1.00 91.50 107 GLY A C 1
ATOM 855 O O . GLY A 1 107 ? -3.058 -10.964 -3.240 1.00 91.50 107 GLY A O 1
ATOM 856 N N . VAL A 1 108 ? -3.961 -9.933 -1.462 1.00 95.44 108 VAL A N 1
ATOM 857 C CA . VAL A 1 108 ? -3.490 -8.589 -1.853 1.00 95.44 108 VAL A CA 1
ATOM 858 C C . VAL A 1 108 ? -1.964 -8.535 -1.912 1.00 95.44 108 VAL A C 1
ATOM 860 O O . VAL A 1 108 ? -1.401 -8.101 -2.917 1.00 95.44 108 VAL A O 1
ATOM 863 N N . ILE A 1 109 ? -1.274 -9.015 -0.872 1.00 95.00 109 ILE A N 1
ATOM 864 C CA . ILE A 1 109 ? 0.195 -9.025 -0.822 1.00 95.00 109 ILE A CA 1
ATOM 865 C C . ILE A 1 109 ? 0.782 -9.942 -1.904 1.00 95.00 109 ILE A C 1
ATOM 867 O O . ILE A 1 109 ? 1.772 -9.573 -2.542 1.00 95.00 109 ILE A O 1
ATOM 871 N N . LYS A 1 110 ? 0.173 -11.114 -2.142 1.00 95.25 110 LYS A N 1
ATOM 872 C CA . LYS A 1 110 ? 0.588 -12.046 -3.207 1.00 95.25 110 LYS A CA 1
ATOM 873 C C . LYS A 1 110 ? 0.509 -11.364 -4.576 1.00 95.25 110 LYS A C 1
ATOM 875 O O . LYS A 1 110 ? 1.523 -11.291 -5.269 1.00 95.25 110 LYS A O 1
ATOM 880 N N . ASN A 1 111 ? -0.650 -10.801 -4.920 1.00 96.75 111 ASN A N 1
ATOM 881 C CA . ASN A 1 111 ? -0.865 -10.099 -6.188 1.00 96.75 111 ASN A CA 1
ATOM 882 C C . ASN A 1 111 ? 0.077 -8.906 -6.346 1.00 96.75 111 ASN A C 1
ATOM 884 O O . ASN A 1 111 ? 0.752 -8.775 -7.365 1.00 96.75 111 ASN A O 1
ATOM 888 N N . PHE A 1 112 ? 0.210 -8.079 -5.308 1.00 97.75 112 PHE A N 1
ATOM 889 C CA . PHE A 1 112 ? 1.137 -6.952 -5.309 1.00 97.75 112 PHE A CA 1
ATOM 890 C C . PHE A 1 112 ? 2.575 -7.378 -5.649 1.00 97.75 112 PHE A C 1
ATOM 892 O O . PHE A 1 112 ? 3.212 -6.772 -6.513 1.00 97.75 112 PHE A O 1
ATOM 899 N N . LYS A 1 113 ? 3.087 -8.443 -5.012 1.00 96.69 113 LYS A N 1
ATOM 900 C CA . LYS A 1 113 ? 4.438 -8.969 -5.278 1.00 96.69 113 LYS A CA 1
ATOM 901 C C . LYS A 1 113 ? 4.585 -9.464 -6.718 1.00 96.69 113 LYS A C 1
ATOM 903 O O . LYS A 1 113 ? 5.626 -9.217 -7.329 1.00 96.69 113 LYS A O 1
ATOM 908 N N . ILE A 1 114 ? 3.570 -10.144 -7.255 1.00 97.50 114 ILE A N 1
ATOM 909 C CA . ILE A 1 114 ? 3.557 -10.625 -8.645 1.00 97.50 114 ILE A CA 1
ATOM 910 C C . ILE A 1 114 ? 3.621 -9.439 -9.609 1.00 97.50 114 ILE A C 1
ATOM 912 O O . ILE A 1 114 ? 4.519 -9.386 -10.449 1.00 97.50 114 ILE A O 1
ATOM 916 N N . HIS A 1 115 ? 2.740 -8.451 -9.453 1.00 98.06 115 HIS A N 1
ATOM 917 C CA . HIS A 1 115 ? 2.696 -7.280 -10.327 1.00 98.06 115 HIS A CA 1
ATOM 918 C C . HIS A 1 115 ? 3.974 -6.449 -10.264 1.00 98.06 115 HIS A C 1
ATOM 920 O O . HIS A 1 115 ? 4.522 -6.090 -11.308 1.00 98.06 115 HIS A O 1
ATOM 926 N N . TYR A 1 116 ? 4.507 -6.217 -9.062 1.00 97.62 116 TYR A N 1
ATOM 927 C CA . TYR A 1 116 ? 5.794 -5.550 -8.893 1.00 97.62 116 TYR A CA 1
ATOM 928 C C . TYR A 1 116 ? 6.901 -6.275 -9.670 1.00 97.62 116 TYR A C 1
ATOM 930 O O . TYR A 1 116 ? 7.578 -5.665 -10.496 1.00 97.62 116 TYR A O 1
ATOM 938 N N . ARG A 1 117 ? 7.050 -7.594 -9.488 1.00 97.00 117 ARG A N 1
ATOM 939 C CA . ARG A 1 117 ? 8.053 -8.385 -10.222 1.00 97.00 117 ARG A CA 1
ATOM 940 C C . ARG A 1 117 ? 7.829 -8.331 -11.731 1.00 97.00 117 ARG A C 1
ATOM 942 O O . ARG A 1 117 ? 8.787 -8.136 -12.472 1.00 97.00 117 ARG A O 1
ATOM 949 N N . LYS A 1 118 ? 6.578 -8.429 -12.185 1.00 96.75 118 LYS A N 1
ATOM 950 C CA . LYS A 1 118 ? 6.218 -8.357 -13.607 1.00 96.75 118 LYS A CA 1
ATOM 951 C C . LYS A 1 118 ? 6.620 -7.016 -14.221 1.00 96.75 118 LYS A C 1
ATOM 953 O O . LYS A 1 118 ? 7.164 -6.993 -15.321 1.00 96.75 118 LYS A O 1
ATOM 958 N N . ARG A 1 119 ? 6.405 -5.899 -13.516 1.00 96.12 119 ARG A N 1
ATOM 959 C CA . ARG A 1 119 ? 6.862 -4.566 -13.949 1.00 96.12 119 ARG A CA 1
ATOM 960 C C . ARG A 1 119 ? 8.376 -4.509 -14.098 1.00 96.12 119 ARG A C 1
ATOM 962 O O . ARG A 1 119 ? 8.872 -4.048 -15.120 1.00 96.12 119 ARG A O 1
ATOM 969 N N . ILE A 1 120 ? 9.098 -5.021 -13.107 1.00 95.69 120 ILE A N 1
ATOM 970 C CA . ILE A 1 120 ? 10.562 -5.054 -13.109 1.00 95.69 120 ILE A CA 1
ATOM 971 C C . ILE A 1 120 ? 11.102 -5.884 -14.281 1.00 95.69 120 ILE A C 1
ATOM 973 O O . ILE A 1 120 ? 11.952 -5.401 -15.027 1.00 95.69 120 ILE A O 1
ATOM 977 N N . VAL A 1 121 ? 10.577 -7.096 -14.482 1.00 95.62 121 VAL A N 1
ATOM 978 C CA . VAL A 1 121 ? 10.990 -7.991 -15.575 1.00 95.62 121 VAL A CA 1
ATOM 979 C C . VAL A 1 121 ? 10.692 -7.369 -16.937 1.00 95.62 121 VAL A C 1
ATOM 981 O O . VAL A 1 121 ? 11.576 -7.336 -17.787 1.00 95.62 121 VAL A O 1
ATOM 984 N N . ARG A 1 122 ? 9.501 -6.789 -17.131 1.00 95.06 122 ARG A N 1
ATOM 985 C CA . ARG A 1 122 ? 9.154 -6.105 -18.387 1.00 95.06 122 ARG A CA 1
ATOM 986 C C . ARG A 1 122 ? 10.118 -4.973 -18.723 1.00 95.06 122 ARG A C 1
ATOM 988 O O . ARG A 1 122 ? 10.538 -4.883 -19.864 1.00 95.06 122 ARG A O 1
ATOM 995 N N . LYS A 1 123 ? 10.532 -4.156 -17.746 1.00 94.06 123 LYS A N 1
ATOM 996 C CA . LYS A 1 123 ? 11.522 -3.087 -17.988 1.00 94.06 123 LYS A CA 1
ATOM 997 C C . LYS A 1 123 ? 12.858 -3.639 -18.485 1.00 94.06 123 LYS A C 1
ATOM 999 O O . LYS A 1 123 ? 13.504 -3.005 -19.310 1.00 94.06 123 LYS A O 1
ATOM 1004 N N . VAL A 1 124 ? 13.274 -4.804 -17.987 1.00 94.00 124 VAL A N 1
ATOM 1005 C CA . VAL A 1 124 ? 14.496 -5.470 -18.456 1.00 94.00 124 VAL A CA 1
ATOM 1006 C C . VAL A 1 124 ? 14.308 -6.012 -19.871 1.00 94.00 124 VAL A C 1
ATOM 1008 O O . VAL A 1 124 ? 15.155 -5.743 -20.713 1.00 94.00 124 VAL A O 1
ATOM 1011 N N . ILE A 1 125 ? 13.202 -6.709 -20.146 1.00 95.06 125 ILE A N 1
ATOM 1012 C CA . ILE A 1 125 ? 12.894 -7.251 -21.480 1.00 95.06 125 ILE A CA 1
ATOM 1013 C C . ILE A 1 125 ? 12.838 -6.129 -22.520 1.00 95.06 125 ILE A C 1
ATOM 1015 O O . ILE A 1 125 ? 13.548 -6.195 -23.513 1.00 95.06 125 ILE A O 1
ATOM 1019 N N . THR A 1 126 ? 12.104 -5.048 -22.248 1.00 95.69 126 THR A N 1
ATOM 1020 C CA . THR A 1 126 ? 12.001 -3.902 -23.162 1.00 95.69 126 THR A CA 1
ATOM 1021 C C . THR A 1 126 ? 13.354 -3.233 -23.413 1.00 95.69 126 THR A C 1
ATOM 1023 O O . THR A 1 126 ? 13.608 -2.767 -24.518 1.00 95.69 126 THR A O 1
ATOM 1026 N N . ALA A 1 127 ? 14.251 -3.177 -22.424 1.00 94.62 127 ALA A N 1
ATOM 1027 C CA . ALA A 1 127 ? 15.604 -2.673 -22.659 1.00 94.62 127 ALA A CA 1
ATOM 1028 C C . ALA A 1 127 ? 16.392 -3.601 -23.599 1.00 94.62 127 ALA A C 1
ATOM 1030 O O . ALA A 1 127 ? 17.042 -3.117 -24.519 1.00 94.62 127 ALA A O 1
ATOM 1031 N N . LEU A 1 128 ? 16.291 -4.920 -23.404 1.00 94.38 128 LEU A N 1
ATOM 1032 C CA . LEU A 1 128 ? 16.954 -5.912 -24.255 1.00 94.38 128 LEU A CA 1
ATOM 1033 C C . LEU A 1 128 ? 16.430 -5.879 -25.697 1.00 94.38 128 LEU A C 1
ATOM 1035 O O . LEU A 1 128 ? 17.232 -5.846 -26.623 1.00 94.38 128 LEU A O 1
ATOM 1039 N N . GLU A 1 129 ? 15.111 -5.820 -25.890 1.00 96.06 129 GLU A N 1
ATOM 1040 C CA . GLU A 1 129 ? 14.473 -5.717 -27.215 1.00 96.06 129 GLU A CA 1
ATOM 1041 C C . GLU A 1 129 ? 14.914 -4.457 -27.973 1.00 96.06 129 GLU A C 1
ATOM 1043 O O . GLU A 1 129 ? 15.076 -4.480 -29.189 1.00 96.06 129 GLU A O 1
ATOM 1048 N N . ASN A 1 130 ? 15.174 -3.367 -27.246 1.00 96.25 130 ASN A N 1
ATOM 1049 C CA . ASN A 1 130 ? 15.670 -2.114 -27.810 1.00 96.25 130 ASN A CA 1
ATOM 1050 C C . ASN A 1 130 ? 17.208 -2.049 -27.909 1.00 96.25 130 ASN A C 1
ATOM 1052 O O . ASN A 1 130 ? 17.753 -0.971 -28.146 1.00 96.25 130 ASN A O 1
ATOM 1056 N N . ASN A 1 131 ? 17.920 -3.166 -27.708 1.00 94.56 131 ASN A N 1
ATOM 1057 C CA . ASN A 1 131 ? 19.389 -3.239 -27.684 1.00 94.56 131 ASN A CA 1
ATOM 1058 C C . ASN A 1 131 ? 20.044 -2.252 -26.693 1.00 94.56 131 ASN A C 1
ATOM 1060 O O . ASN A 1 131 ? 21.150 -1.756 -26.909 1.00 94.56 131 ASN A O 1
ATOM 1064 N N . GLN A 1 132 ? 19.359 -1.948 -25.590 1.00 93.81 132 GLN A N 1
ATOM 1065 C CA . GLN A 1 132 ? 19.846 -1.080 -24.523 1.00 93.81 132 GLN A CA 1
ATOM 1066 C C . GLN A 1 132 ? 20.480 -1.897 -23.395 1.00 93.81 132 GLN A C 1
ATOM 1068 O O . GLN A 1 132 ? 20.124 -3.045 -23.124 1.00 93.81 132 GLN A O 1
ATOM 1073 N N . SER A 1 133 ? 21.405 -1.273 -22.664 1.00 90.94 133 SER A N 1
ATOM 1074 C CA . SER A 1 133 ? 21.969 -1.874 -21.455 1.00 90.94 133 SER A CA 1
ATOM 1075 C C . SER A 1 133 ? 20.884 -2.137 -20.403 1.00 90.94 133 SER A C 1
ATOM 1077 O O . SER A 1 133 ? 19.946 -1.348 -20.261 1.00 90.94 133 SER A O 1
ATOM 1079 N N . ARG A 1 134 ? 21.054 -3.198 -19.604 1.00 88.75 134 ARG A N 1
ATOM 1080 C CA . ARG A 1 134 ? 20.122 -3.557 -18.525 1.00 88.75 134 ARG A CA 1
ATOM 1081 C C . ARG A 1 134 ? 19.851 -2.357 -17.597 1.00 88.75 134 ARG A C 1
ATOM 1083 O O . ARG A 1 134 ? 20.807 -1.773 -17.076 1.00 88.75 134 ARG A O 1
ATOM 1090 N N . PRO A 1 135 ? 18.577 -2.024 -17.310 1.00 89.81 135 PRO A N 1
ATOM 1091 C CA . PRO A 1 135 ? 18.248 -0.881 -16.470 1.00 89.81 135 PRO A CA 1
ATOM 1092 C C . PRO A 1 135 ? 18.772 -1.075 -15.042 1.00 89.81 135 PRO A C 1
ATOM 1094 O O . PRO A 1 135 ? 18.607 -2.136 -14.431 1.00 89.81 135 PRO A O 1
ATOM 1097 N N . LYS A 1 136 ? 19.396 -0.028 -14.491 1.00 88.12 136 LYS A N 1
ATOM 1098 C CA . LYS A 1 136 ? 19.857 0.003 -13.096 1.00 88.12 136 LYS A CA 1
ATOM 1099 C C . LYS A 1 136 ? 18.702 0.373 -12.170 1.00 88.12 136 LYS A C 1
ATOM 1101 O O . LYS A 1 136 ? 18.480 1.545 -11.876 1.00 88.12 136 LYS A O 1
ATOM 1106 N N . ILE A 1 137 ? 18.027 -0.646 -11.650 1.00 90.31 137 ILE A N 1
ATOM 1107 C CA . ILE A 1 137 ? 16.889 -0.463 -10.747 1.00 90.31 137 ILE A CA 1
ATOM 1108 C C . ILE A 1 137 ? 17.378 -0.056 -9.359 1.00 90.31 137 ILE A C 1
ATOM 1110 O O . ILE A 1 137 ? 17.800 -0.880 -8.549 1.00 90.31 137 ILE A O 1
ATOM 1114 N N . ASN A 1 138 ? 17.332 1.245 -9.090 1.00 92.62 138 ASN A N 1
ATOM 1115 C CA . ASN A 1 138 ? 17.638 1.812 -7.780 1.00 92.62 138 ASN A CA 1
ATOM 1116 C C . ASN A 1 138 ? 16.373 1.916 -6.899 1.00 92.62 138 ASN A C 1
ATOM 1118 O O . ASN A 1 138 ? 15.262 1.577 -7.315 1.00 92.62 138 ASN A O 1
ATOM 1122 N N . LEU A 1 139 ? 16.526 2.397 -5.660 1.00 91.94 139 LEU A N 1
ATOM 1123 C CA . LEU A 1 139 ? 15.411 2.522 -4.713 1.00 91.94 139 LEU A CA 1
ATOM 1124 C C . LEU A 1 139 ? 14.317 3.488 -5.198 1.00 91.94 139 LEU A C 1
ATOM 1126 O O . LEU A 1 139 ? 13.142 3.215 -4.981 1.00 91.94 139 LEU A O 1
ATOM 1130 N N . ARG A 1 140 ? 14.669 4.586 -5.879 1.00 91.25 140 ARG A N 1
ATOM 1131 C CA . ARG A 1 140 ? 13.681 5.528 -6.430 1.00 91.25 140 ARG A CA 1
ATOM 1132 C C . ARG A 1 140 ? 12.846 4.875 -7.526 1.00 91.25 140 ARG A C 1
ATOM 1134 O O . ARG A 1 140 ? 11.627 5.018 -7.523 1.00 91.25 140 ARG A O 1
ATOM 1141 N N . GLU A 1 141 ? 13.483 4.128 -8.424 1.00 92.00 141 GLU A N 1
ATOM 1142 C CA . GLU A 1 141 ? 12.754 3.351 -9.429 1.00 92.00 141 GLU A CA 1
ATOM 1143 C C . GLU A 1 141 ? 11.875 2.283 -8.782 1.00 92.00 141 GLU A C 1
ATOM 1145 O O . GLU A 1 141 ? 10.709 2.154 -9.141 1.00 92.00 141 GLU A O 1
ATOM 1150 N N . SER A 1 142 ? 12.405 1.575 -7.780 1.00 94.19 142 SER A N 1
ATOM 1151 C CA . SER A 1 142 ? 11.656 0.563 -7.029 1.00 94.19 142 SER A CA 1
ATOM 1152 C C . SER A 1 142 ? 10.412 1.167 -6.376 1.00 94.19 142 SER A C 1
ATOM 1154 O O . SER A 1 142 ? 9.336 0.592 -6.466 1.00 94.19 142 SER A O 1
ATOM 1156 N N . ILE A 1 143 ? 10.527 2.355 -5.774 1.00 94.69 143 ILE A N 1
ATOM 1157 C CA . ILE A 1 143 ? 9.402 3.092 -5.185 1.00 94.69 143 ILE A CA 1
ATOM 1158 C C . ILE A 1 143 ? 8.348 3.451 -6.231 1.00 94.69 143 ILE A C 1
ATOM 1160 O O . ILE A 1 143 ? 7.158 3.284 -5.964 1.00 94.69 143 ILE A O 1
ATOM 1164 N N . SER A 1 144 ? 8.766 3.906 -7.414 1.00 93.88 144 SER A N 1
ATOM 1165 C CA . SER A 1 144 ? 7.819 4.208 -8.489 1.00 93.88 144 SER A CA 1
ATOM 1166 C C . SER A 1 144 ? 7.088 2.948 -8.956 1.00 93.88 144 SER A C 1
ATOM 1168 O O . SER A 1 144 ? 5.868 2.952 -9.095 1.00 93.88 144 SER A O 1
ATOM 1170 N N . GLU A 1 145 ? 7.790 1.823 -9.120 1.00 96.12 145 GLU A N 1
ATOM 1171 C CA . GLU A 1 145 ? 7.133 0.564 -9.491 1.00 96.12 145 GLU A CA 1
ATOM 1172 C C . GLU A 1 145 ? 6.262 -0.010 -8.359 1.00 96.12 145 GLU A C 1
ATOM 1174 O O . GLU A 1 145 ? 5.220 -0.592 -8.646 1.00 96.12 145 GLU A O 1
ATOM 1179 N N . ILE A 1 146 ? 6.616 0.200 -7.083 1.00 97.00 146 ILE A N 1
ATOM 1180 C CA . ILE A 1 146 ? 5.768 -0.126 -5.920 1.00 97.00 146 ILE A CA 1
ATOM 1181 C C . ILE A 1 146 ? 4.467 0.677 -5.970 1.00 97.00 146 ILE A C 1
ATOM 1183 O O . ILE A 1 146 ? 3.384 0.106 -5.837 1.00 97.00 146 ILE A O 1
ATOM 1187 N N . SER A 1 147 ? 4.570 1.991 -6.170 1.00 96.31 147 SER A N 1
ATOM 1188 C CA . SER A 1 147 ? 3.416 2.881 -6.294 1.00 96.31 147 SER A CA 1
ATOM 1189 C C . SER A 1 147 ? 2.505 2.422 -7.428 1.00 96.31 147 SER A C 1
ATOM 1191 O O . SER A 1 147 ? 1.312 2.207 -7.215 1.00 96.31 147 SER A O 1
ATOM 1193 N N . LYS A 1 148 ? 3.070 2.167 -8.614 1.00 96.25 148 LYS A N 1
ATOM 1194 C CA . LYS A 1 148 ? 2.286 1.734 -9.771 1.00 96.25 148 LYS A CA 1
ATOM 1195 C C . LYS A 1 148 ? 1.649 0.359 -9.574 1.00 96.25 148 LYS A C 1
ATOM 1197 O O . LYS A 1 148 ? 0.464 0.203 -9.852 1.00 96.25 148 LYS A O 1
ATOM 1202 N N . ALA A 1 149 ? 2.400 -0.616 -9.060 1.00 97.50 149 ALA A N 1
ATOM 1203 C CA . ALA A 1 149 ? 1.874 -1.950 -8.778 1.00 97.50 149 ALA A CA 1
ATOM 1204 C C . ALA A 1 149 ? 0.714 -1.887 -7.779 1.00 97.50 149 ALA A C 1
ATOM 1206 O O . ALA A 1 149 ? -0.307 -2.541 -7.972 1.00 97.50 149 ALA A O 1
ATOM 1207 N N . ARG A 1 150 ? 0.832 -1.065 -6.728 1.00 96.50 150 ARG A N 1
ATOM 1208 C CA . ARG A 1 150 ? -0.245 -0.918 -5.748 1.00 96.50 150 ARG A CA 1
ATOM 1209 C C . ARG A 1 150 ? -1.460 -0.200 -6.324 1.00 96.50 150 ARG A C 1
ATOM 1211 O O . ARG A 1 150 ? -2.574 -0.654 -6.088 1.00 96.50 150 ARG A O 1
ATOM 1218 N N . ASN A 1 151 ? -1.253 0.930 -6.992 1.00 94.50 151 ASN A N 1
ATOM 1219 C CA . ASN A 1 151 ? -2.339 1.841 -7.344 1.00 94.50 151 ASN A CA 1
ATOM 1220 C C . ASN A 1 151 ? -3.071 1.431 -8.624 1.00 94.50 151 ASN A C 1
ATOM 1222 O O . ASN A 1 151 ? -4.277 1.646 -8.699 1.00 94.50 151 ASN A O 1
ATOM 1226 N N . TYR A 1 152 ? -2.368 0.823 -9.584 1.00 95.00 152 TYR A N 1
ATOM 1227 C CA . TYR A 1 152 ? -2.920 0.520 -10.907 1.00 95.00 152 TYR A CA 1
ATOM 1228 C C . TYR A 1 152 ? -3.108 -0.973 -11.176 1.00 95.00 152 TYR A C 1
ATOM 1230 O O . TYR A 1 152 ? -4.072 -1.331 -11.841 1.00 95.00 152 TYR A O 1
ATOM 1238 N N . ASP A 1 153 ? -2.230 -1.848 -10.671 1.00 96.62 153 ASP A N 1
ATOM 1239 C CA . ASP A 1 153 ? -2.308 -3.273 -11.032 1.00 96.62 153 ASP A CA 1
ATOM 1240 C C . ASP A 1 153 ? -3.114 -4.109 -10.040 1.00 96.62 153 ASP A C 1
ATOM 1242 O O . ASP A 1 153 ? -3.858 -4.998 -10.441 1.00 9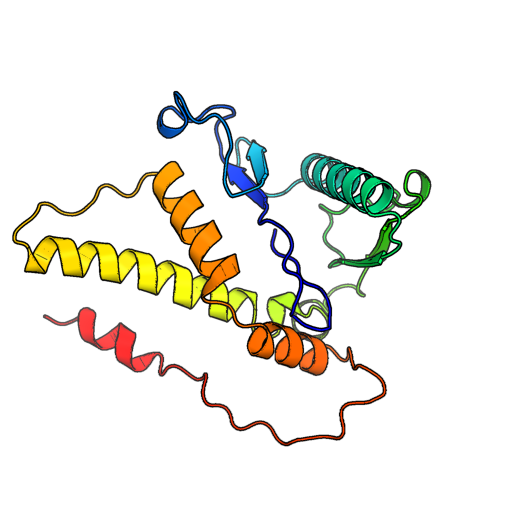6.62 153 ASP A O 1
ATOM 1246 N N . VAL A 1 154 ? -2.975 -3.847 -8.736 1.00 96.00 154 VAL A N 1
ATOM 1247 C CA . VAL A 1 154 ? -3.816 -4.520 -7.741 1.00 96.00 154 VAL A CA 1
ATOM 1248 C C . VAL A 1 154 ? -5.230 -3.969 -7.865 1.00 96.00 154 VAL A C 1
ATOM 1250 O O . VAL A 1 154 ? -5.496 -2.832 -7.481 1.00 96.00 154 VAL A O 1
ATOM 1253 N N . THR A 1 155 ? -6.144 -4.770 -8.397 1.00 95.69 155 THR A N 1
ATOM 1254 C CA . THR A 1 155 ? -7.498 -4.305 -8.706 1.00 95.69 155 THR A CA 1
ATOM 1255 C C . THR A 1 155 ? -8.367 -4.155 -7.456 1.00 95.69 155 THR A C 1
ATOM 1257 O O . THR A 1 155 ? -8.109 -4.737 -6.395 1.00 95.69 155 THR A O 1
ATOM 1260 N N . ASP A 1 156 ? -9.453 -3.397 -7.589 1.00 95.19 156 ASP A N 1
ATOM 1261 C CA . ASP A 1 156 ? -10.459 -3.273 -6.530 1.00 95.19 156 ASP A CA 1
ATOM 1262 C C . ASP A 1 156 ? -11.178 -4.610 -6.295 1.00 95.19 156 ASP A C 1
ATOM 1264 O O . ASP A 1 156 ? -11.494 -4.945 -5.154 1.00 95.19 156 ASP A O 1
ATOM 1268 N N . ARG A 1 157 ? -11.345 -5.423 -7.354 1.00 94.19 157 ARG A N 1
ATOM 1269 C CA . ARG A 1 157 ? -11.850 -6.805 -7.274 1.00 94.19 157 ARG A CA 1
ATOM 1270 C C . ARG A 1 157 ? -10.951 -7.666 -6.388 1.00 94.19 157 ARG A C 1
ATOM 1272 O O . ARG A 1 157 ? -11.468 -8.366 -5.521 1.00 94.19 157 ARG A O 1
ATOM 1279 N N . THR A 1 158 ? -9.628 -7.584 -6.556 1.00 95.38 158 THR A N 1
ATOM 1280 C CA . THR A 1 158 ? -8.662 -8.311 -5.718 1.00 95.38 158 THR A CA 1
ATOM 1281 C C . THR A 1 158 ? -8.809 -7.916 -4.252 1.00 95.38 158 THR A C 1
ATOM 1283 O O . THR A 1 158 ? -8.925 -8.793 -3.402 1.00 95.38 158 THR A O 1
ATOM 1286 N N . ASN A 1 159 ? -8.865 -6.612 -3.948 1.00 94.75 159 ASN A N 1
ATOM 1287 C CA . ASN A 1 159 ? -9.076 -6.148 -2.575 1.00 94.75 159 ASN A CA 1
ATOM 1288 C C . ASN A 1 159 ? -10.401 -6.702 -2.008 1.00 94.75 159 ASN A C 1
ATOM 1290 O O . ASN A 1 159 ? -10.370 -7.352 -0.967 1.00 94.75 159 ASN A O 1
ATOM 1294 N N . ARG A 1 160 ? -11.539 -6.523 -2.700 1.00 95.06 160 ARG A N 1
ATOM 1295 C CA . ARG A 1 160 ? -12.855 -7.011 -2.236 1.00 95.06 160 ARG A CA 1
ATOM 1296 C C . ARG A 1 160 ? -12.870 -8.516 -1.979 1.00 95.06 160 ARG A C 1
ATOM 1298 O O . ARG A 1 160 ? -13.272 -8.936 -0.899 1.00 95.06 160 ARG A O 1
ATOM 1305 N N . LYS A 1 161 ? -12.374 -9.323 -2.929 1.00 94.38 161 LYS A N 1
ATOM 1306 C CA . LYS A 1 161 ? -12.266 -10.784 -2.769 1.00 94.38 161 LYS A CA 1
ATOM 1307 C C . LYS A 1 161 ? -11.435 -11.144 -1.532 1.00 94.38 161 LYS A C 1
ATOM 1309 O O . LYS A 1 161 ? -11.822 -12.033 -0.781 1.00 94.38 161 LYS A O 1
ATOM 1314 N N . SER A 1 162 ? -10.319 -10.456 -1.292 1.00 94.25 162 SER A N 1
ATOM 1315 C CA . SER A 1 162 ? -9.479 -10.703 -0.117 1.00 94.25 162 SER A CA 1
ATOM 1316 C C . SER A 1 162 ? -10.148 -10.308 1.206 1.00 94.25 162 SER A C 1
ATOM 1318 O O . SER A 1 162 ? -10.009 -11.030 2.190 1.00 94.25 162 SER A O 1
ATOM 1320 N N . PHE A 1 163 ? -10.905 -9.206 1.242 1.00 95.00 163 PHE A N 1
ATOM 1321 C CA . PHE A 1 163 ? -11.711 -8.832 2.411 1.00 95.00 163 PHE A CA 1
ATOM 1322 C C . PHE A 1 163 ? -12.817 -9.858 2.690 1.00 95.00 163 PHE A C 1
ATOM 1324 O O . PHE A 1 163 ? -12.925 -10.326 3.821 1.00 95.00 163 PHE A O 1
ATOM 1331 N N . ALA A 1 164 ? -13.549 -10.289 1.660 1.00 93.62 164 ALA A N 1
ATOM 1332 C CA . ALA A 1 164 ? -14.573 -11.325 1.780 1.00 93.62 164 ALA A CA 1
ATOM 1333 C C . ALA A 1 164 ? -13.994 -12.654 2.299 1.00 93.62 164 ALA A C 1
ATOM 1335 O O . ALA A 1 164 ? -14.541 -13.251 3.223 1.00 93.62 164 ALA A O 1
ATOM 1336 N N . LYS A 1 165 ? -12.834 -13.087 1.782 1.00 92.56 165 LYS A N 1
ATOM 1337 C CA . LYS A 1 165 ? -12.122 -14.285 2.275 1.00 92.56 165 LYS A CA 1
ATOM 1338 C C . LYS A 1 165 ? -11.698 -14.175 3.744 1.00 92.56 165 LYS A C 1
ATOM 1340 O O . LYS A 1 165 ? -11.642 -15.188 4.431 1.00 92.56 165 LYS A O 1
ATOM 1345 N N . ALA A 1 166 ? -11.420 -12.964 4.224 1.00 92.06 166 ALA A N 1
ATOM 1346 C CA . ALA A 1 166 ? -11.118 -12.685 5.628 1.00 92.06 166 ALA A CA 1
ATOM 1347 C C . ALA A 1 166 ? -12.375 -12.520 6.512 1.00 92.06 166 ALA A C 1
ATOM 1349 O O . ALA A 1 166 ? -12.242 -12.238 7.700 1.00 92.06 166 ALA A O 1
ATOM 1350 N N . GLY A 1 167 ? -13.581 -12.690 5.958 1.00 91.69 167 GLY A N 1
ATOM 1351 C CA . GLY A 1 167 ? -14.845 -12.587 6.691 1.00 91.69 167 GLY A CA 1
ATOM 1352 C C . GLY A 1 167 ? -15.452 -11.180 6.739 1.00 91.69 167 GLY A C 1
ATOM 1353 O O . GLY A 1 167 ? -16.412 -10.958 7.472 1.00 91.69 167 GLY A O 1
ATOM 1354 N N . PHE A 1 168 ? -14.916 -10.226 5.973 1.00 90.56 168 PHE A N 1
ATOM 1355 C CA . PHE A 1 168 ? -15.452 -8.868 5.878 1.00 90.56 168 PHE A CA 1
ATOM 1356 C C . PHE A 1 168 ? -16.389 -8.754 4.674 1.00 90.56 168 PHE A C 1
ATOM 1358 O O . PHE A 1 168 ? -15.939 -8.783 3.528 1.00 90.56 168 PHE A O 1
ATOM 1365 N N . PHE A 1 169 ? -17.686 -8.584 4.932 1.00 83.25 169 PHE A N 1
ATOM 1366 C CA . PHE A 1 169 ? -18.713 -8.475 3.896 1.00 83.25 169 PHE A CA 1
ATOM 1367 C C . PHE A 1 169 ? -19.458 -7.144 4.002 1.00 83.25 169 PHE A C 1
ATOM 1369 O O . PHE A 1 169 ? -19.746 -6.661 5.097 1.00 83.25 169 PHE A O 1
ATOM 1376 N N . ALA A 1 170 ? -19.799 -6.559 2.854 1.00 71.56 170 ALA A N 1
ATOM 1377 C CA . ALA A 1 170 ? -20.818 -5.522 2.794 1.00 71.56 170 ALA A CA 1
ATOM 1378 C C . ALA A 1 170 ? -22.197 -6.193 2.816 1.00 71.56 170 ALA A C 1
ATOM 1380 O O . ALA A 1 170 ? -22.400 -7.197 2.138 1.00 71.56 170 ALA A O 1
ATOM 1381 N N . SER A 1 171 ? -23.155 -5.624 3.541 1.00 62.91 171 SER A N 1
ATOM 1382 C CA . SER A 1 171 ? -24.488 -6.196 3.783 1.00 62.91 171 SER A CA 1
ATOM 1383 C C . SER A 1 171 ? -25.343 -6.455 2.528 1.00 62.91 171 SER A C 1
ATOM 1385 O O . SER A 1 171 ? -26.425 -7.009 2.662 1.00 62.91 171 SER A O 1
ATOM 1387 N N . ASN A 1 172 ? -24.885 -6.070 1.328 1.00 54.50 172 ASN A N 1
ATOM 1388 C CA . ASN A 1 172 ? -25.688 -6.038 0.099 1.00 54.50 172 ASN A CA 1
ATOM 1389 C C . ASN A 1 172 ? -25.100 -6.792 -1.111 1.00 54.50 172 ASN A C 1
ATOM 1391 O O . ASN A 1 172 ? -25.656 -6.681 -2.201 1.00 54.50 172 ASN A O 1
ATOM 1395 N N . GLU A 1 173 ? -24.015 -7.558 -0.982 1.00 52.16 173 GLU A N 1
ATOM 1396 C CA . GLU A 1 173 ? -23.513 -8.360 -2.112 1.00 52.16 173 GLU A CA 1
ATOM 1397 C C . GLU A 1 173 ? -23.938 -9.826 -1.951 1.00 52.16 173 GLU A C 1
ATOM 1399 O O . GLU A 1 173 ? -23.280 -10.616 -1.275 1.00 52.16 173 GLU A O 1
ATOM 1404 N N . ASN A 1 174 ? -25.070 -10.176 -2.580 1.00 41.50 174 ASN A N 1
ATOM 1405 C CA . ASN A 1 174 ? -25.463 -11.565 -2.809 1.00 41.50 174 ASN A CA 1
ATOM 1406 C C . ASN A 1 174 ? -24.308 -12.321 -3.475 1.00 41.50 174 ASN A C 1
ATOM 1408 O O . ASN A 1 174 ? -23.676 -11.834 -4.413 1.00 41.50 174 ASN A O 1
ATOM 1412 N N . SER A 1 175 ? -24.066 -13.524 -2.966 1.00 46.50 175 SER A N 1
ATOM 1413 C CA . SER A 1 175 ? -23.042 -14.472 -3.384 1.00 46.50 175 SER A CA 1
ATOM 1414 C C . SER A 1 175 ? -23.033 -14.706 -4.901 1.00 46.50 175 SER A C 1
ATOM 1416 O O . SER A 1 175 ? -23.750 -15.567 -5.407 1.00 46.50 175 SER A O 1
ATOM 1418 N N . ALA A 1 176 ? -22.189 -13.977 -5.628 1.00 40.53 176 ALA A N 1
ATOM 1419 C CA . ALA A 1 176 ? -21.765 -14.366 -6.965 1.00 40.53 176 ALA A CA 1
ATOM 1420 C C . ALA A 1 176 ? -20.476 -15.183 -6.829 1.00 40.53 176 ALA A C 1
ATOM 1422 O O . ALA A 1 176 ? -19.437 -14.682 -6.388 1.00 40.53 176 ALA A O 1
ATOM 1423 N N . SER A 1 177 ? -20.596 -16.467 -7.154 1.00 41.78 177 SER A N 1
ATOM 1424 C CA . SER A 1 177 ? -19.540 -17.473 -7.182 1.00 41.78 177 SER A CA 1
ATOM 1425 C C . SER A 1 177 ? -18.277 -16.969 -7.880 1.00 41.78 177 SER A C 1
ATOM 1427 O O . SER A 1 177 ? -18.314 -16.334 -8.934 1.00 41.78 177 SER A O 1
ATOM 1429 N N . ALA A 1 178 ? -17.145 -17.254 -7.244 1.00 44.84 178 ALA A N 1
ATOM 1430 C CA . ALA A 1 178 ? -15.824 -16.906 -7.718 1.00 44.84 178 ALA A CA 1
ATOM 1431 C C . ALA A 1 178 ? -15.429 -17.792 -8.902 1.00 44.84 178 ALA A C 1
ATOM 1433 O O . ALA A 1 178 ? -15.162 -18.974 -8.724 1.00 44.84 178 ALA A O 1
ATOM 1434 N N . GLU A 1 179 ? -15.309 -17.195 -10.083 1.00 39.38 179 GLU A N 1
ATOM 1435 C CA . GLU A 1 179 ? -14.368 -17.692 -11.082 1.00 39.38 179 GLU A CA 1
ATOM 1436 C C . GLU A 1 179 ? -12.979 -17.116 -10.755 1.00 39.38 179 GLU A C 1
ATOM 1438 O O . GLU A 1 179 ? -12.784 -15.897 -10.572 1.00 39.38 179 GLU A O 1
ATOM 1443 N N . ASP A 1 180 ? -12.041 -18.040 -10.551 1.00 45.75 180 ASP A N 1
ATOM 1444 C CA . ASP A 1 180 ? -10.624 -17.828 -10.277 1.00 45.75 180 ASP A CA 1
ATOM 1445 C C . ASP A 1 180 ? -9.876 -17.571 -11.594 1.00 45.75 180 ASP A C 1
ATOM 1447 O O . ASP A 1 180 ? -9.183 -18.429 -12.121 1.00 45.75 180 ASP A O 1
ATOM 1451 N N . GLU A 1 181 ? -10.010 -16.364 -12.143 1.00 49.78 181 GLU A N 1
ATOM 1452 C CA . GLU A 1 181 ? -9.242 -15.957 -13.337 1.00 49.78 181 GLU A CA 1
ATOM 1453 C C . GLU A 1 181 ? -7.861 -15.359 -13.006 1.00 49.78 181 GLU A C 1
ATOM 1455 O O . GLU A 1 181 ? -7.063 -15.096 -13.902 1.00 49.78 181 GLU A O 1
ATOM 1460 N N . ASP A 1 182 ? -7.542 -15.159 -11.722 1.00 48.59 182 ASP A N 1
ATOM 1461 C CA . ASP A 1 182 ? -6.269 -14.560 -11.289 1.00 48.59 182 ASP A CA 1
ATOM 1462 C C . ASP A 1 182 ? -5.243 -15.606 -10.795 1.00 48.59 182 ASP A C 1
ATOM 1464 O O . ASP A 1 182 ? -4.230 -15.253 -10.178 1.00 48.59 182 ASP A O 1
ATOM 1468 N N . GLU A 1 183 ? -5.473 -16.902 -11.033 1.00 45.72 183 GLU A N 1
ATOM 1469 C CA . GLU A 1 183 ? -4.465 -17.934 -10.775 1.00 45.72 183 GLU A CA 1
ATOM 1470 C C . GLU A 1 183 ? -3.456 -17.976 -11.928 1.00 45.72 183 GLU A C 1
ATOM 1472 O O . GLU A 1 183 ? -3.550 -18.757 -12.867 1.00 45.72 183 GLU A O 1
ATOM 1477 N N . PHE A 1 184 ? -2.470 -17.081 -11.860 1.00 50.03 184 PHE A N 1
ATOM 1478 C CA . PHE A 1 184 ? -1.313 -17.123 -12.748 1.00 50.03 184 PHE A CA 1
ATOM 1479 C C . PHE A 1 184 ? -0.518 -18.416 -12.483 1.00 50.03 184 PHE A C 1
ATOM 1481 O O . PHE A 1 184 ? -0.010 -18.571 -11.363 1.00 50.03 184 PHE A O 1
ATOM 1488 N N . PRO A 1 185 ? -0.363 -19.324 -13.467 1.00 43.88 185 PRO A N 1
ATOM 1489 C CA . PRO A 1 185 ? 0.400 -20.549 -13.276 1.00 43.88 185 PRO A CA 1
ATOM 1490 C C . PRO A 1 185 ? 1.854 -20.192 -12.954 1.00 43.88 185 PRO A C 1
ATOM 1492 O O . PRO A 1 185 ? 2.544 -19.537 -13.740 1.00 43.88 185 PRO A O 1
ATOM 1495 N N . LEU A 1 186 ? 2.343 -20.620 -11.789 1.00 45.84 186 LEU A N 1
ATOM 1496 C CA . LEU A 1 186 ? 3.743 -20.449 -11.367 1.00 45.84 186 LEU A CA 1
ATOM 1497 C C . LEU A 1 186 ? 4.734 -21.058 -12.381 1.00 45.84 186 LEU A C 1
ATOM 1499 O O . LEU A 1 186 ? 5.910 -20.698 -12.421 1.00 45.84 186 LEU A O 1
ATOM 1503 N N . GLU A 1 187 ? 4.233 -21.946 -13.227 1.00 47.22 187 GLU A N 1
ATOM 1504 C CA . GLU A 1 187 ? 4.895 -22.679 -14.293 1.00 47.22 187 GLU A CA 1
ATOM 1505 C C . GLU A 1 187 ? 5.374 -21.764 -15.428 1.00 47.22 187 GLU A C 1
ATOM 1507 O O . GLU A 1 187 ? 6.359 -22.093 -16.090 1.00 47.22 187 GLU A O 1
ATOM 1512 N N . GLU A 1 188 ? 4.776 -20.582 -15.621 1.00 47.53 188 GLU A N 1
ATOM 1513 C CA . GLU A 1 188 ? 5.271 -19.614 -16.611 1.00 47.53 188 GLU A CA 1
ATOM 1514 C C . GLU A 1 188 ? 6.560 -18.904 -16.167 1.00 47.53 188 GLU A C 1
ATOM 1516 O O . GLU A 1 188 ? 7.348 -18.483 -17.011 1.00 47.53 188 GLU A O 1
ATOM 1521 N N . LEU A 1 189 ? 6.838 -18.824 -14.859 1.00 42.94 189 LEU A N 1
ATOM 1522 C CA . LEU A 1 189 ? 8.087 -18.243 -14.343 1.00 42.94 189 LEU A CA 1
ATOM 1523 C C . LEU A 1 189 ? 9.265 -19.226 -14.380 1.00 42.94 189 LEU A C 1
ATOM 1525 O O . LEU A 1 189 ? 10.413 -18.791 -14.441 1.00 42.94 189 LEU A O 1
ATOM 1529 N N . LYS A 1 190 ? 9.000 -20.538 -14.385 1.00 41.88 190 LYS A N 1
ATOM 1530 C CA . LYS A 1 190 ? 10.041 -21.583 -14.428 1.00 41.88 190 LYS A CA 1
ATOM 1531 C C . LYS A 1 190 ? 10.652 -21.777 -15.820 1.00 41.88 190 LYS A C 1
ATOM 1533 O O . LYS A 1 190 ? 11.726 -22.355 -15.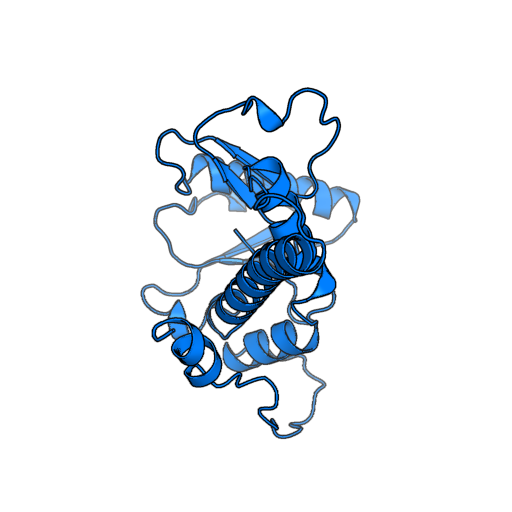940 1.00 41.88 190 LYS A O 1
ATOM 1538 N N . LYS A 1 191 ? 10.016 -21.267 -16.882 1.00 45.09 191 LYS A N 1
ATOM 1539 C CA . LYS A 1 191 ? 10.522 -21.398 -18.263 1.00 45.09 191 LYS A CA 1
ATOM 1540 C C . LYS A 1 191 ? 11.751 -20.528 -18.569 1.00 45.09 191 LYS A C 1
ATOM 1542 O O . LYS A 1 191 ? 12.352 -20.711 -19.621 1.00 45.09 191 LYS A O 1
ATOM 1547 N N . CYS A 1 192 ? 12.153 -19.630 -17.666 1.00 42.25 192 CYS A N 1
ATOM 1548 C CA . CYS A 1 192 ? 13.341 -18.785 -17.839 1.00 42.25 192 CYS A CA 1
ATOM 1549 C C . CYS A 1 192 ? 14.612 -19.306 -17.138 1.00 42.25 192 CYS A C 1
ATOM 1551 O O . CYS A 1 192 ? 15.637 -18.641 -17.235 1.00 42.25 192 CYS A O 1
ATOM 1553 N N . GLU A 1 193 ? 14.583 -20.455 -16.448 1.00 41.03 193 GLU A N 1
ATOM 1554 C CA . GLU A 1 193 ? 15.779 -21.014 -15.775 1.00 41.03 193 GLU A CA 1
ATOM 1555 C C . GLU A 1 193 ? 16.545 -22.067 -16.594 1.00 41.03 193 GLU A C 1
ATOM 1557 O O . GLU A 1 193 ? 17.584 -22.544 -16.151 1.00 41.03 193 GLU A O 1
ATOM 1562 N N . TYR A 1 194 ? 16.108 -22.380 -17.816 1.00 38.12 194 TYR A N 1
ATOM 1563 C CA . TYR A 1 194 ? 16.859 -23.246 -18.730 1.00 38.12 194 TYR A CA 1
ATOM 1564 C C . TYR A 1 194 ? 16.830 -22.693 -20.154 1.00 38.12 194 TYR A C 1
ATOM 1566 O O . TYR A 1 194 ? 16.083 -23.187 -20.996 1.00 38.12 194 TYR A O 1
ATOM 1574 N N . ARG A 1 195 ? 17.634 -21.660 -20.415 1.00 35.66 195 ARG A N 1
ATOM 1575 C CA . ARG A 1 195 ? 18.235 -21.368 -21.723 1.00 35.66 195 ARG A CA 1
ATOM 1576 C C . ARG A 1 195 ? 19.527 -20.591 -21.530 1.00 35.66 195 ARG A C 1
ATOM 1578 O O . ARG A 1 195 ? 19.520 -19.660 -20.696 1.00 35.66 195 ARG A O 1
#

Radius of gyration: 18.8 Å; chains: 1; bounding box: 48×40×51 Å

Organism: Araneus ventricosus (NCBI:txid182803)

Foldseek 3Di:
DWDADLLLPGTDFAEWEEADPQPPVCVPPPDFSHHYHYDNVRDAALVNQLVVVVVVQVVCVVVVAADEAEDEPDPRHDPPSQVVHDRYHYDYDDPPCCCQQPLCNLQVVVQLVVQLVVVQVVQQVVCVVVVHDGDDCDPSNSSVSSSCSNPPVRGSVSSNSSNVSNVHDDPPDDDDDDDPPPPDPPVVVVVPPPD

InterPro domains:
  IPR004875 DDE superfamily endonuclease domain [PF03184] (1-161)
  IPR050863 Centromere and Transposable Element-Derived Protein [PTHR19303] (1-187)

pLDDT: mean 84.99, std 16.56, range [35.66, 98.06]

Sequence (195 aa):
MLGANMTGHQKLKPLVVGRSEIPRCFKGAKNLEVDYDLNKKSWMTSGICEKWVQKLEKRMIAECRKIALVVDNCPEHPKEINQKLKNVTDFYLPQNTTSKLQPMDQGVIKNFKIHYRKRIVRKVITALENNQSRPKINLRESISEISKARNYDVTDRTNRKSFAKAGFFASNENSASAEDEDEFPLEELKKCEYR

Secondary structure (DSSP, 8-state):
---B-TTSS-BPPPEEEES-SS-GGGTT-S--SSEEEE-TT----HHHHHHHHHHHHHHHHHTT--EEEEE---TTS-TTGGGG-SSEEEEEPPTT-HHHH-TIIIIIHHHHHHHHHHHHHHHHHHHHHTTPPPP---HHHHHHHHHHIIIIIS-HHHHHHHHHHTT---TT-------------THHHHTTS--